Protein AF-A0A813J9I4-F1 (afdb_monomer_lite)

Radius of gyration: 30.46 Å; chains: 1; bounding box: 85×46×100 Å

Organism: Polarella glacialis (NCBI:txid89957)

Foldseek 3Di:
DDDDDDDDDPPPPVVPPVPPPPDDDPPPDPPDPDCVVVVVVLLVVLLVLLLVLLVLLQVVLVVLVVPDDPPPDPVVVVVSCVSSVVSNVLSVVSVVLSVVLVVPPPDPVVNLVSLLVLLVSLLVVLVVLLVPLDPPPDDDVVSVVSNVSSVSSNVSSVSSVVVSVVVVVVVVVVVVVVVVVVVVVPPPPPPDDDDDDDDDDDDDDDDDDDDDDDDPPPDDPPPDPDPPPDPDDDD

Sequence (235 aa):
MLVAEPVAPASLKQKKLVEETHGDNNNSKKSHGDTAPAQWCISLTSGLLGSLVSLCVAANSVRLILQLPDPMDFWEVCSWIGHASVGIPIGIAGCYLEMKAKALFVNARQIAVNRIGATIFYAWLGFYVLGCSSEEDQGYEWTVALRVTGFLAWAVSLGDLLISCSALRAAVRTSREKSQAAEHVTGNCGTGEGGTDIEQGSDSAEASTRSTASSATKSKKPEMDTPQGGWNTVA

Secondary structure (DSSP, 8-state):
---------TTSSSGGGSTT-----TT--SS-SSSHHHHHHHHHHHHHHHHHHHHHHHHHHHHHHHSPPPTT-HHHHHHHHHHHHHHHHHHHHHHHHHHHHHH-TT-HHHHHHHHHHHHHHHHHHHHHHHHT--TTTS-HHHHHHHHHHHHHHHHHHHHHHHHHHHHHHHHHHHHHHHHHHHHHHTT------------------------------------------------

Structure (mmCIF, N/CA/C/O backbone):
data_AF-A0A813J9I4-F1
#
_entry.id   AF-A0A813J9I4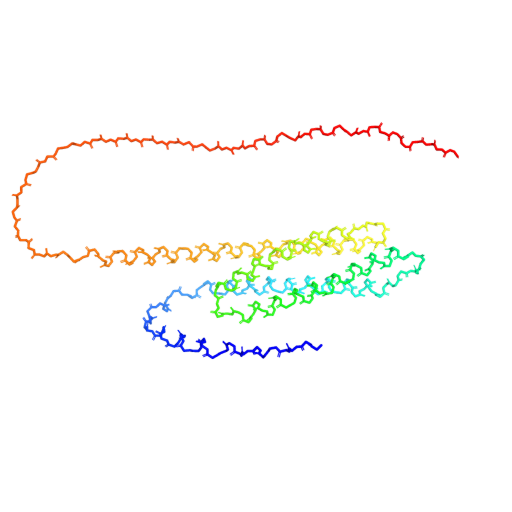-F1
#
loop_
_atom_site.group_PDB
_atom_site.id
_atom_site.type_symbol
_atom_site.label_atom_id
_atom_site.label_alt_id
_atom_site.label_comp_id
_atom_site.label_asym_id
_atom_site.label_entity_id
_atom_site.label_seq_id
_atom_site.pdbx_PDB_ins_code
_atom_site.Cartn_x
_atom_site.Cartn_y
_atom_site.Cartn_z
_atom_site.occupancy
_atom_site.B_iso_or_equiv
_atom_site.auth_seq_id
_atom_site.auth_comp_id
_atom_site.auth_asym_id
_atom_site.auth_atom_id
_atom_site.pdbx_PDB_model_num
ATOM 1 N N . MET A 1 1 ? 34.402 23.460 13.971 1.00 43.72 1 MET A N 1
ATOM 2 C CA . MET A 1 1 ? 34.342 22.554 15.138 1.00 43.72 1 MET A CA 1
ATOM 3 C C . MET A 1 1 ? 32.906 22.555 15.641 1.00 43.72 1 MET A C 1
ATOM 5 O O . MET A 1 1 ? 32.512 23.500 16.305 1.00 43.72 1 MET A O 1
ATOM 9 N N . LEU A 1 2 ? 32.100 21.580 15.216 1.00 46.31 2 LEU A N 1
ATOM 10 C CA . LEU A 1 2 ? 30.720 21.407 15.679 1.00 46.31 2 LEU A CA 1
ATOM 11 C C . LEU A 1 2 ? 30.753 20.461 16.881 1.00 46.31 2 LEU A C 1
ATOM 13 O O . LEU A 1 2 ? 31.177 19.314 16.756 1.00 46.31 2 LEU A O 1
ATOM 17 N N . VAL A 1 3 ? 30.388 20.989 18.046 1.00 57.03 3 VAL A N 1
ATOM 18 C CA . VAL A 1 3 ? 30.286 20.255 19.309 1.00 57.03 3 VAL A CA 1
ATOM 19 C C . VAL A 1 3 ? 28.998 19.436 19.260 1.00 57.03 3 VAL A C 1
ATOM 21 O O . VAL A 1 3 ? 27.912 19.998 19.162 1.00 57.03 3 VAL A O 1
ATOM 24 N N . ALA A 1 4 ? 29.126 18.111 19.268 1.00 53.31 4 ALA A N 1
ATOM 25 C CA . ALA A 1 4 ? 27.996 17.196 19.345 1.00 53.31 4 ALA A CA 1
ATOM 26 C C . ALA A 1 4 ? 27.481 17.137 20.793 1.00 53.31 4 ALA A C 1
ATOM 28 O O . ALA A 1 4 ? 28.212 16.722 21.693 1.00 53.31 4 ALA A O 1
ATOM 29 N N . GLU A 1 5 ? 26.232 17.549 21.017 1.00 55.88 5 GLU A N 1
ATOM 30 C CA . GLU A 1 5 ? 25.537 17.327 22.286 1.00 55.88 5 GLU A CA 1
ATOM 31 C C . GLU A 1 5 ? 25.154 15.842 22.443 1.00 55.88 5 GLU A C 1
ATOM 33 O O . GLU A 1 5 ? 24.630 15.230 21.504 1.00 55.88 5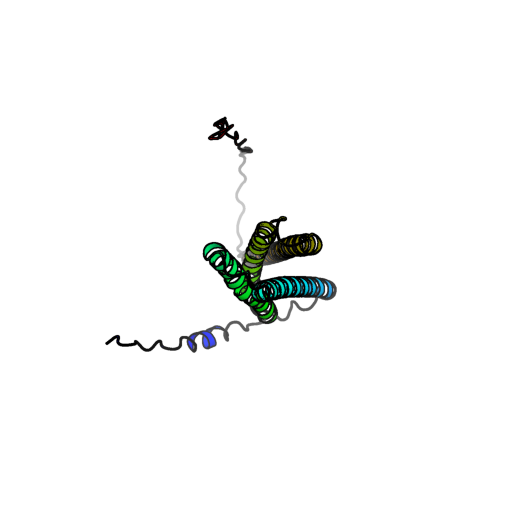 GLU A O 1
ATOM 38 N N . PRO A 1 6 ? 25.381 15.235 23.620 1.00 62.78 6 PRO A N 1
ATOM 39 C CA . PRO A 1 6 ? 24.976 13.864 23.890 1.00 62.78 6 PRO A CA 1
ATOM 40 C C . PRO A 1 6 ? 23.455 13.771 24.092 1.00 62.78 6 PRO A C 1
ATOM 42 O O . PRO A 1 6 ? 22.905 14.225 25.095 1.00 62.78 6 PRO A O 1
ATOM 45 N N . VAL A 1 7 ? 22.771 13.124 23.145 1.00 66.62 7 VAL A N 1
ATOM 46 C CA . VAL A 1 7 ? 21.353 12.751 23.251 1.00 66.62 7 VAL A CA 1
ATOM 47 C C . VAL A 1 7 ? 21.199 11.652 24.308 1.00 66.62 7 VAL A C 1
ATOM 49 O O . VAL A 1 7 ? 21.615 10.511 24.110 1.00 66.62 7 VAL A O 1
ATOM 52 N N . ALA A 1 8 ? 20.599 11.995 25.448 1.00 61.09 8 ALA A N 1
ATOM 53 C CA . ALA A 1 8 ? 20.306 11.052 26.523 1.00 61.09 8 ALA A CA 1
ATOM 54 C C . ALA A 1 8 ? 19.182 10.058 26.130 1.00 61.09 8 ALA A C 1
ATOM 56 O O . ALA A 1 8 ? 18.179 10.463 25.536 1.00 61.09 8 ALA A O 1
ATOM 57 N N . PRO A 1 9 ? 19.288 8.761 26.483 1.00 57.47 9 PRO A N 1
ATOM 58 C CA . PRO A 1 9 ? 18.296 7.753 26.117 1.00 57.47 9 PRO A CA 1
ATOM 59 C C . PRO A 1 9 ? 17.013 7.875 26.958 1.00 57.47 9 PRO A C 1
ATOM 61 O O . PRO A 1 9 ? 16.989 7.583 28.153 1.00 57.47 9 PRO A O 1
ATOM 64 N N . ALA A 1 10 ? 15.903 8.234 26.309 1.00 57.25 10 ALA A N 1
ATOM 65 C CA . ALA A 1 10 ? 14.561 8.372 26.893 1.00 57.25 10 ALA A CA 1
ATOM 66 C C . ALA A 1 10 ? 13.887 7.040 27.326 1.00 57.25 10 ALA A C 1
ATOM 68 O O . ALA A 1 10 ? 12.675 6.992 27.538 1.00 57.25 10 ALA A O 1
ATOM 69 N N . SER A 1 11 ? 14.633 5.939 27.460 1.00 55.50 11 SER A N 1
ATOM 70 C CA . SER A 1 11 ? 14.065 4.583 27.536 1.00 55.50 11 SER A CA 1
ATOM 71 C C . SER A 1 11 ? 13.583 4.138 28.925 1.00 55.50 11 SER A C 1
ATOM 73 O O . SER A 1 11 ? 12.853 3.153 29.021 1.00 55.50 11 SER A O 1
ATOM 75 N N . LEU A 1 12 ? 13.933 4.841 30.011 1.00 53.34 12 LEU A N 1
ATOM 76 C CA . LEU A 1 12 ? 13.670 4.349 31.375 1.00 53.34 12 LEU A CA 1
ATOM 77 C C . LEU A 1 12 ? 12.374 4.853 32.031 1.00 53.34 12 LEU A C 1
ATOM 79 O O . LEU A 1 12 ? 11.881 4.204 32.951 1.00 53.34 12 LEU A O 1
ATOM 83 N N . LYS A 1 13 ? 11.761 5.948 31.559 1.00 51.56 13 LYS A N 1
ATOM 84 C CA . LYS A 1 13 ? 10.525 6.471 32.184 1.00 51.56 13 LYS A CA 1
ATOM 85 C C . LYS A 1 13 ? 9.242 5.742 31.772 1.00 51.56 13 LYS A C 1
ATOM 87 O O . LYS A 1 13 ? 8.264 5.819 32.505 1.00 51.56 13 LYS A O 1
ATOM 92 N N . GLN A 1 14 ? 9.229 4.999 30.662 1.00 51.72 14 GLN A N 1
ATOM 93 C CA . GLN A 1 14 ? 8.012 4.293 30.233 1.00 51.72 14 GLN A CA 1
ATOM 94 C C . GLN A 1 14 ? 7.732 2.991 30.992 1.00 51.72 14 GLN A C 1
ATOM 96 O O . GLN A 1 14 ? 6.580 2.575 31.047 1.00 51.72 14 GLN A O 1
ATOM 101 N N . LYS A 1 15 ? 8.732 2.360 31.623 1.00 52.31 15 LYS A N 1
ATOM 102 C CA . LYS A 1 15 ? 8.500 1.083 32.319 1.00 52.31 15 LYS A CA 1
ATOM 103 C C . LYS A 1 15 ? 7.679 1.228 33.601 1.00 52.31 15 LYS A C 1
ATOM 105 O O . LYS A 1 15 ? 6.938 0.318 33.934 1.00 52.31 15 LYS A O 1
ATOM 110 N N . LYS A 1 16 ? 7.754 2.371 34.289 1.00 51.31 16 LYS A N 1
ATOM 111 C CA . LYS A 1 16 ? 7.139 2.522 35.617 1.00 51.31 16 LYS A CA 1
ATOM 112 C C . LYS A 1 16 ? 5.655 2.914 35.597 1.00 51.31 16 LYS A C 1
ATOM 114 O O . LYS A 1 16 ? 5.011 2.818 36.628 1.00 51.31 16 LYS A O 1
ATOM 119 N N . LEU A 1 17 ? 5.107 3.330 34.450 1.00 50.34 17 LEU A N 1
ATOM 120 C CA . LEU A 1 17 ? 3.691 3.721 34.342 1.00 50.34 17 LEU A CA 1
ATOM 121 C C . LEU A 1 17 ? 2.781 2.621 33.770 1.00 50.34 17 LEU A C 1
ATOM 123 O O . LEU A 1 17 ? 1.567 2.778 33.767 1.00 50.34 17 LEU A O 1
ATOM 127 N N . VAL A 1 18 ? 3.352 1.523 33.264 1.00 51.81 18 VAL A N 1
ATOM 128 C CA . VAL A 1 18 ? 2.589 0.408 32.671 1.00 51.81 18 VAL A CA 1
ATOM 129 C C . VAL A 1 18 ? 2.202 -0.643 33.722 1.00 51.81 18 VAL A C 1
ATOM 131 O O . VAL A 1 18 ? 1.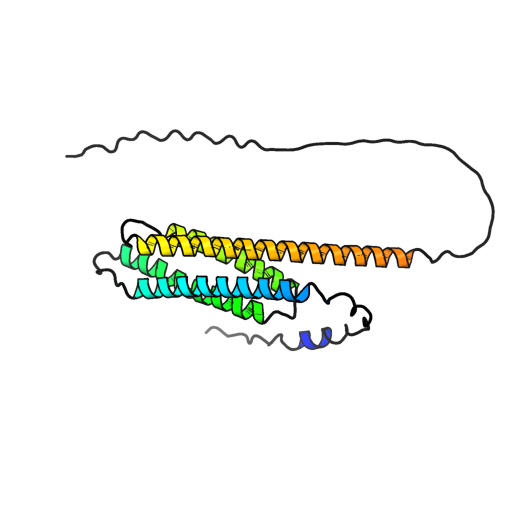290 -1.431 33.498 1.00 51.81 18 VAL A O 1
ATOM 134 N N . GLU A 1 19 ? 2.846 -0.637 34.890 1.00 52.69 19 GLU A N 1
ATOM 135 C CA . GLU A 1 19 ? 2.669 -1.677 35.914 1.00 52.69 19 GLU A CA 1
ATOM 136 C C . GLU A 1 19 ? 1.481 -1.423 36.867 1.00 52.69 19 GLU A C 1
ATOM 138 O O . GLU A 1 19 ? 1.034 -2.341 37.543 1.00 52.69 19 GLU A O 1
ATOM 143 N N . GLU A 1 20 ? 0.896 -0.218 36.877 1.00 52.59 20 GLU A N 1
ATOM 144 C CA . GLU A 1 20 ? -0.183 0.155 37.815 1.00 52.59 20 GLU A CA 1
ATOM 145 C C . GLU A 1 20 ? -1.612 0.023 37.249 1.00 52.59 20 GLU A C 1
ATOM 147 O O . GLU A 1 20 ? -2.580 0.410 37.896 1.00 52.59 20 GLU A O 1
ATOM 152 N N . THR A 1 21 ? -1.790 -0.539 36.047 1.00 51.81 21 THR A N 1
ATOM 153 C CA . THR A 1 21 ? -3.124 -0.749 35.433 1.00 51.81 21 THR A CA 1
ATOM 154 C C . THR A 1 21 ? -3.505 -2.231 35.330 1.00 51.81 21 THR A C 1
ATOM 156 O O . THR A 1 21 ? -4.162 -2.655 34.380 1.00 51.81 21 THR A O 1
ATOM 159 N N . HIS A 1 22 ? -3.078 -3.041 36.301 1.00 47.81 22 HIS A N 1
ATOM 160 C CA . HIS A 1 22 ? -3.402 -4.470 36.404 1.00 47.81 22 HIS A CA 1
ATOM 161 C C . HIS A 1 22 ? -4.361 -4.751 37.576 1.00 47.81 22 HIS A C 1
ATOM 163 O O . HIS A 1 22 ? -4.120 -5.613 38.411 1.00 47.81 22 HIS A O 1
ATOM 169 N N . GLY A 1 23 ? -5.454 -3.984 37.646 1.00 48.56 23 GLY A N 1
ATOM 170 C CA . GLY A 1 23 ? -6.572 -4.214 38.562 1.00 48.56 23 GLY A CA 1
ATOM 171 C C . GLY A 1 23 ? -7.760 -4.842 37.831 1.00 48.56 23 GLY A C 1
ATOM 172 O O . GLY A 1 23 ? -8.444 -4.163 37.071 1.00 48.56 23 GLY A O 1
ATOM 173 N N . ASP A 1 24 ? -7.937 -6.144 38.047 1.00 49.06 24 ASP A N 1
ATOM 174 C CA . ASP A 1 24 ? -9.164 -6.947 37.959 1.00 49.06 24 ASP A CA 1
ATOM 175 C C . ASP A 1 24 ? -10.200 -6.635 36.868 1.00 49.06 24 ASP A C 1
ATOM 177 O O . ASP A 1 24 ? -11.092 -5.801 37.013 1.00 49.06 24 ASP A O 1
ATOM 181 N N . ASN A 1 25 ? -10.198 -7.454 35.810 1.00 49.91 25 ASN A N 1
ATOM 182 C CA . ASN A 1 25 ? -11.394 -7.655 34.990 1.00 49.91 25 ASN A CA 1
ATOM 183 C C . ASN A 1 25 ? -11.456 -9.087 34.424 1.00 49.91 25 ASN A C 1
ATOM 185 O O . ASN A 1 25 ? -11.303 -9.338 33.229 1.00 49.91 25 ASN A O 1
ATOM 189 N N . ASN A 1 26 ? -11.667 -10.059 35.317 1.00 53.81 26 ASN A N 1
ATOM 190 C CA . ASN A 1 26 ? -11.689 -11.494 35.004 1.00 53.81 26 ASN A CA 1
ATOM 191 C C . ASN A 1 26 ? -13.013 -12.014 34.398 1.00 53.81 26 ASN A C 1
ATOM 193 O O . ASN A 1 26 ? -13.119 -13.208 34.126 1.00 53.81 26 ASN A O 1
ATOM 197 N N . ASN A 1 27 ? -14.009 -11.158 34.130 1.00 50.41 27 ASN A N 1
ATOM 198 C CA . ASN A 1 27 ? -15.365 -11.606 33.766 1.00 50.41 27 ASN A CA 1
ATOM 199 C C . ASN A 1 27 ? -15.753 -11.528 32.274 1.00 50.41 27 ASN A C 1
ATOM 201 O O . ASN A 1 27 ? -16.873 -11.892 31.929 1.00 50.41 27 ASN A O 1
ATOM 205 N N . SER A 1 28 ? -14.851 -11.153 31.357 1.00 50.69 28 SER A N 1
ATOM 206 C CA . SER A 1 28 ? -15.170 -11.045 29.914 1.00 50.69 28 SER A CA 1
ATOM 207 C C . SER A 1 28 ? -14.569 -12.172 29.053 1.00 50.69 28 SER A C 1
ATOM 209 O O . SER A 1 28 ? -14.011 -11.939 27.984 1.00 50.69 28 SER A O 1
ATOM 211 N N . LYS A 1 29 ? -14.621 -13.426 29.526 1.00 51.19 29 LYS A N 1
ATOM 212 C CA . LYS A 1 29 ? -14.030 -14.582 28.813 1.00 51.19 29 LYS A CA 1
ATOM 213 C C . LYS A 1 29 ? -15.009 -15.439 28.000 1.00 51.19 29 LYS A C 1
ATOM 215 O O . LYS A 1 29 ? -14.570 -16.421 27.412 1.00 51.19 29 LYS A O 1
ATOM 220 N N . LYS A 1 30 ? -16.311 -15.124 27.936 1.00 47.56 30 LYS A N 1
ATOM 221 C CA . LYS A 1 30 ? -17.314 -16.131 27.520 1.00 47.56 30 LYS A CA 1
ATOM 222 C C . LYS A 1 30 ? -18.052 -15.948 26.187 1.00 47.56 30 LYS A C 1
ATOM 224 O O . LYS A 1 30 ? -18.912 -16.768 25.903 1.00 47.56 30 LYS A O 1
ATOM 229 N N . SER A 1 31 ? -17.710 -14.982 25.330 1.00 50.47 31 SER A N 1
ATOM 230 C CA . SER A 1 31 ? -18.427 -14.806 24.046 1.00 50.47 31 SER A CA 1
ATOM 231 C C . SER A 1 31 ? -17.516 -14.494 22.849 1.00 50.47 31 SER A C 1
ATOM 233 O O . SER A 1 31 ? -17.750 -13.534 22.120 1.00 50.47 31 SER A O 1
ATOM 235 N N . HIS A 1 32 ? -16.459 -15.287 22.641 1.00 51.09 32 HIS A N 1
ATOM 236 C CA . HIS A 1 32 ? -15.499 -15.083 21.538 1.00 51.09 32 HIS A CA 1
ATOM 237 C C . HIS A 1 32 ? -15.244 -16.325 20.657 1.00 51.09 32 HIS A C 1
ATOM 239 O O . HIS A 1 32 ? -14.259 -16.354 19.924 1.00 51.09 32 HIS A O 1
ATOM 245 N N . GLY A 1 33 ? -16.109 -17.346 20.713 1.00 56.44 33 GLY A N 1
ATOM 246 C CA . GLY A 1 33 ? -15.865 -18.646 20.068 1.00 56.44 33 GLY A CA 1
ATOM 247 C C . GLY A 1 33 ? -15.893 -18.642 18.536 1.00 56.44 33 GLY A C 1
ATOM 248 O O . GLY A 1 33 ? -15.010 -19.229 17.918 1.00 56.44 33 GLY A O 1
ATOM 249 N N . ASP A 1 34 ? -16.842 -17.937 17.911 1.00 63.81 34 ASP A N 1
ATOM 250 C CA . ASP A 1 34 ? -17.212 -18.299 16.530 1.00 63.81 34 ASP A CA 1
ATOM 251 C C . ASP A 1 34 ? -16.752 -17.311 15.443 1.00 63.81 34 ASP A C 1
ATOM 253 O O . ASP A 1 34 ? -16.698 -17.663 14.267 1.00 63.81 34 ASP A O 1
ATOM 257 N N . THR A 1 35 ? -16.356 -16.082 15.793 1.00 65.25 35 THR A N 1
ATOM 258 C CA . THR A 1 35 ? -15.925 -15.063 14.805 1.00 65.25 35 THR A CA 1
ATOM 259 C C . THR A 1 35 ? -14.411 -14.915 14.672 1.00 65.25 35 THR A C 1
ATOM 261 O O . THR A 1 35 ? -13.935 -14.275 13.732 1.00 65.25 35 THR A O 1
ATOM 264 N N . ALA A 1 36 ? -13.639 -15.539 15.565 1.00 67.81 36 ALA A N 1
ATOM 265 C CA . ALA A 1 36 ? -12.183 -15.493 15.532 1.00 67.81 36 ALA A CA 1
ATOM 266 C C . ALA A 1 36 ? -11.579 -15.984 14.196 1.00 67.81 36 ALA A C 1
ATOM 268 O O . ALA A 1 36 ? -10.781 -15.241 13.625 1.00 67.81 36 ALA A O 1
ATOM 269 N N . PRO A 1 37 ? -11.944 -17.151 13.622 1.00 77.50 37 PRO A N 1
ATOM 270 C CA . PRO A 1 37 ? -11.215 -17.681 12.464 1.00 77.50 37 PRO A CA 1
ATOM 271 C C . PRO A 1 37 ? -11.353 -16.804 11.209 1.00 77.50 37 PRO A C 1
ATOM 273 O O . PRO A 1 37 ? -10.384 -16.626 10.472 1.00 77.50 37 PRO A O 1
ATOM 276 N N . ALA A 1 38 ? -12.517 -16.179 10.999 1.00 76.75 38 ALA A N 1
ATOM 277 C CA . ALA A 1 38 ? -12.761 -15.335 9.829 1.00 76.75 38 ALA A CA 1
ATOM 278 C C . ALA A 1 38 ? -11.869 -14.081 9.812 1.00 76.75 38 ALA A C 1
ATOM 280 O O . ALA A 1 38 ? -11.334 -13.706 8.767 1.00 76.75 38 ALA A O 1
ATOM 281 N N . GLN A 1 39 ? -11.657 -13.451 10.972 1.00 74.12 39 GLN A N 1
ATOM 282 C CA . GLN A 1 39 ? -10.845 -12.237 11.066 1.00 74.12 39 GLN A CA 1
ATOM 283 C C . GLN A 1 39 ? -9.355 -12.516 10.803 1.00 74.12 39 GLN A C 1
ATOM 285 O O . GLN A 1 39 ? -8.674 -11.700 10.175 1.00 74.12 39 GLN A O 1
ATOM 290 N N . TRP A 1 40 ? -8.861 -13.685 11.223 1.00 79.50 40 TRP A N 1
ATOM 291 C CA . TRP A 1 40 ? -7.490 -14.116 10.942 1.00 79.50 40 TRP A CA 1
ATOM 292 C C . TRP A 1 40 ? -7.267 -14.370 9.449 1.00 79.50 40 TRP A C 1
ATOM 294 O O . TRP A 1 40 ? -6.273 -13.891 8.905 1.00 79.50 40 TRP A O 1
ATOM 304 N N . CYS A 1 41 ? -8.204 -15.028 8.759 1.00 83.31 41 CYS A N 1
ATOM 305 C CA . CYS A 1 41 ? -8.102 -15.269 7.315 1.00 83.31 41 CYS A CA 1
ATOM 306 C C . CYS A 1 41 ? -8.042 -13.969 6.499 1.00 83.31 41 CYS A C 1
ATOM 308 O O . CYS A 1 41 ? -7.226 -13.845 5.583 1.00 83.31 41 CYS A O 1
ATOM 310 N N . ILE A 1 42 ? -8.862 -12.975 6.851 1.00 78.31 42 ILE A N 1
ATOM 311 C CA . ILE A 1 42 ? -8.882 -11.681 6.152 1.00 78.31 42 ILE A CA 1
ATOM 312 C C . ILE A 1 42 ? -7.548 -10.947 6.337 1.00 78.31 42 ILE A C 1
ATOM 314 O O . ILE A 1 42 ? -6.987 -10.431 5.376 1.00 78.31 42 ILE A O 1
ATOM 318 N N . SER A 1 43 ? -6.998 -10.942 7.555 1.00 78.31 43 SER A N 1
ATOM 319 C CA . SER A 1 43 ? -5.724 -10.258 7.799 1.00 78.31 43 SER A CA 1
ATOM 320 C C . SER A 1 43 ? -4.524 -10.984 7.183 1.00 78.31 43 SER A C 1
ATOM 322 O O . SER A 1 43 ? -3.519 -10.341 6.886 1.00 78.31 43 SER A O 1
ATOM 324 N N . LEU A 1 44 ? -4.604 -12.307 7.004 1.00 81.88 44 LEU A N 1
ATOM 325 C CA . LEU A 1 44 ? -3.546 -13.084 6.357 1.00 81.88 44 LEU A CA 1
ATOM 326 C C . LEU A 1 44 ? -3.538 -12.863 4.842 1.00 81.88 44 LEU A C 1
ATOM 328 O O . LEU A 1 44 ? -2.479 -12.677 4.246 1.00 81.88 44 LEU A O 1
ATOM 332 N N . THR A 1 45 ? -4.724 -12.871 4.229 1.00 85.56 45 THR A N 1
ATOM 333 C CA . THR A 1 45 ? -4.878 -12.674 2.783 1.00 85.56 45 THR A CA 1
ATOM 334 C C . THR A 1 45 ? -4.450 -11.273 2.368 1.00 85.56 45 THR A C 1
ATOM 336 O O . THR A 1 45 ? -3.667 -11.154 1.430 1.00 85.56 45 THR A O 1
ATOM 339 N N . SER A 1 46 ? -4.854 -10.227 3.099 1.00 79.75 46 SER A N 1
ATOM 340 C CA . SER A 1 46 ? -4.448 -8.852 2.774 1.00 79.75 46 SER A CA 1
ATOM 341 C C . SER A 1 46 ? -2.927 -8.676 2.807 1.00 79.75 46 SER A C 1
ATOM 343 O O . SER A 1 46 ? -2.365 -8.108 1.875 1.00 79.75 46 SER A O 1
ATOM 345 N N . GLY A 1 47 ? -2.251 -9.236 3.816 1.00 84.06 47 GLY A N 1
ATOM 346 C CA . GLY A 1 47 ? -0.795 -9.124 3.926 1.00 84.06 47 GLY A CA 1
ATOM 347 C C . GLY A 1 47 ? -0.026 -9.953 2.893 1.00 84.06 47 GLY A C 1
ATOM 348 O O . GLY A 1 47 ? 1.032 -9.538 2.420 1.00 84.06 47 GLY A O 1
ATOM 349 N N . LEU A 1 48 ? -0.561 -11.112 2.488 1.00 87.12 48 LEU A N 1
ATOM 350 C CA . LEU A 1 48 ? 0.005 -11.891 1.380 1.00 87.12 48 LEU A CA 1
ATOM 351 C C . LEU A 1 48 ? -0.126 -11.145 0.049 1.00 87.12 48 LEU A C 1
ATOM 353 O O . LEU A 1 48 ? 0.846 -11.087 -0.703 1.00 87.12 48 LEU A O 1
ATOM 357 N N . LEU A 1 49 ? -1.290 -10.545 -0.225 1.00 87.06 49 LEU A N 1
ATOM 358 C CA . LEU A 1 49 ? -1.496 -9.739 -1.430 1.00 87.06 49 LEU A CA 1
ATOM 359 C C . LEU A 1 49 ? -0.588 -8.502 -1.437 1.00 87.06 49 LEU A C 1
ATOM 361 O O . LEU A 1 49 ? 0.061 -8.242 -2.447 1.00 87.06 49 LEU A O 1
ATOM 365 N N . GLY A 1 50 ? -0.491 -7.779 -0.318 1.00 85.06 50 GLY A N 1
ATOM 366 C CA . GLY A 1 50 ? 0.392 -6.617 -0.183 1.00 85.06 50 GLY A CA 1
ATOM 367 C C . GLY A 1 50 ? 1.864 -6.969 -0.418 1.00 85.06 50 GLY A C 1
ATOM 368 O O . GLY A 1 50 ? 2.540 -6.336 -1.233 1.00 85.06 50 GLY A O 1
ATOM 369 N N . SER A 1 51 ? 2.341 -8.054 0.204 1.00 87.25 51 SER A N 1
ATOM 370 C CA . SER A 1 51 ? 3.699 -8.567 -0.015 1.00 87.25 51 SER A CA 1
ATOM 371 C C . SER A 1 51 ? 3.942 -8.989 -1.464 1.00 87.25 51 SER A C 1
ATOM 373 O O . SER A 1 51 ? 5.035 -8.755 -1.978 1.00 87.25 51 SER A O 1
ATOM 375 N N . LEU A 1 52 ? 2.959 -9.611 -2.121 1.00 88.56 52 LEU A N 1
ATOM 376 C CA . LEU A 1 52 ? 3.075 -10.025 -3.518 1.00 88.56 52 LEU A CA 1
ATOM 377 C C . LEU A 1 52 ? 3.191 -8.806 -4.440 1.00 88.56 52 LEU A C 1
ATOM 379 O O . LEU A 1 52 ? 4.100 -8.754 -5.263 1.00 88.56 52 LEU A O 1
ATOM 383 N N . VAL A 1 53 ? 2.332 -7.798 -4.257 1.00 88.56 53 VAL A N 1
ATOM 384 C CA . VAL A 1 53 ? 2.372 -6.541 -5.025 1.00 88.56 53 VAL A CA 1
ATOM 385 C C . VAL A 1 53 ? 3.708 -5.825 -4.826 1.00 88.56 53 VAL A C 1
ATOM 387 O O . VAL A 1 53 ? 4.329 -5.392 -5.794 1.00 88.56 53 VAL A O 1
ATOM 390 N N . SER A 1 54 ? 4.183 -5.744 -3.583 1.00 88.06 54 SER A N 1
ATOM 391 C CA . SER A 1 54 ? 5.474 -5.141 -3.247 1.00 88.06 54 SER A CA 1
ATOM 392 C C . SER A 1 54 ? 6.649 -5.865 -3.921 1.00 88.06 54 SER A C 1
ATOM 394 O O . SER A 1 54 ? 7.523 -5.215 -4.502 1.00 88.06 54 SER A O 1
ATOM 396 N N . LEU A 1 55 ? 6.635 -7.203 -3.924 1.00 87.56 55 LEU A N 1
ATOM 397 C CA . LEU A 1 55 ? 7.648 -8.013 -4.598 1.00 87.56 55 LEU A CA 1
ATOM 398 C C . LEU A 1 55 ? 7.601 -7.830 -6.120 1.00 87.56 55 LEU A C 1
ATOM 400 O O . LEU A 1 55 ? 8.654 -7.698 -6.741 1.00 87.56 55 LEU A O 1
ATOM 404 N N . CYS A 1 56 ? 6.406 -7.772 -6.716 1.00 88.56 56 CYS A N 1
ATOM 405 C CA . CYS A 1 56 ? 6.234 -7.490 -8.142 1.00 88.56 56 CYS A CA 1
ATOM 406 C C . CYS A 1 56 ? 6.808 -6.118 -8.513 1.00 88.56 56 CYS A C 1
ATOM 408 O O . CYS A 1 56 ? 7.562 -6.021 -9.475 1.00 88.56 56 CYS A O 1
ATOM 410 N N . VAL A 1 57 ? 6.524 -5.071 -7.731 1.00 86.12 57 VAL A N 1
ATOM 411 C CA . VAL A 1 57 ? 7.087 -3.731 -7.967 1.00 86.12 57 VAL A CA 1
ATOM 412 C C . VAL A 1 57 ? 8.611 -3.750 -7.866 1.00 86.12 57 VAL A C 1
ATOM 414 O O . VAL A 1 57 ? 9.277 -3.253 -8.770 1.00 86.12 57 VAL A O 1
ATOM 417 N N . ALA A 1 58 ? 9.171 -4.378 -6.829 1.00 87.31 58 ALA A N 1
ATOM 418 C CA . ALA A 1 58 ? 10.619 -4.490 -6.674 1.00 87.31 58 ALA A CA 1
ATOM 419 C C . ALA A 1 58 ? 11.268 -5.261 -7.838 1.00 87.31 58 ALA A C 1
ATOM 421 O O . ALA A 1 58 ? 12.279 -4.817 -8.383 1.00 87.31 58 ALA A O 1
ATOM 422 N N . ALA A 1 59 ? 10.672 -6.381 -8.257 1.00 87.75 59 ALA A N 1
ATOM 423 C CA . ALA A 1 59 ? 11.140 -7.161 -9.399 1.00 87.75 59 ALA A CA 1
ATOM 424 C C . ALA A 1 59 ? 11.085 -6.349 -10.702 1.00 87.75 59 ALA A C 1
ATOM 426 O O . ALA A 1 59 ? 12.040 -6.377 -11.480 1.00 87.75 59 ALA A O 1
ATOM 427 N N . ASN A 1 60 ? 10.019 -5.571 -10.906 1.00 86.56 60 ASN A N 1
ATOM 428 C CA . ASN A 1 60 ? 9.881 -4.684 -12.058 1.00 86.56 60 ASN A CA 1
ATOM 429 C C . ASN A 1 60 ? 10.954 -3.587 -12.049 1.00 86.56 60 ASN A C 1
ATOM 431 O O . ASN A 1 60 ? 11.554 -3.328 -13.088 1.00 86.56 60 ASN A O 1
ATOM 435 N N . SER A 1 61 ? 11.264 -3.000 -10.887 1.00 86.62 61 SER A N 1
ATOM 436 C CA . SER A 1 61 ? 12.345 -2.013 -10.750 1.00 86.62 61 SER A CA 1
ATOM 437 C C . SER A 1 61 ? 13.724 -2.609 -11.031 1.00 86.62 61 SER A C 1
ATOM 439 O O . SER A 1 61 ? 14.512 -1.999 -11.748 1.00 86.62 61 SER A O 1
ATOM 441 N N . VAL A 1 62 ? 14.019 -3.808 -10.517 1.00 88.81 62 VAL A N 1
ATOM 442 C CA . VAL A 1 62 ? 15.292 -4.500 -10.793 1.00 88.81 62 VAL A CA 1
ATOM 443 C C . VAL A 1 62 ? 15.408 -4.840 -12.273 1.00 88.81 62 VAL A C 1
ATOM 445 O O . VAL A 1 62 ? 16.464 -4.640 -12.865 1.00 88.81 62 VAL A O 1
ATOM 448 N N . ARG A 1 63 ? 14.325 -5.311 -12.896 1.00 87.44 63 ARG A N 1
ATOM 449 C CA . ARG A 1 63 ? 14.311 -5.579 -14.334 1.00 87.44 63 ARG A CA 1
ATOM 450 C C . ARG A 1 63 ? 14.571 -4.307 -15.139 1.00 87.44 63 ARG A C 1
ATOM 452 O O . ARG A 1 63 ? 15.374 -4.363 -16.064 1.00 87.44 63 ARG A O 1
ATOM 459 N N . LEU A 1 64 ? 13.941 -3.191 -14.764 1.00 85.44 64 LEU A N 1
ATOM 460 C CA . LEU A 1 64 ? 14.203 -1.888 -15.376 1.00 85.44 64 LEU A CA 1
ATOM 461 C C . LEU A 1 64 ? 15.695 -1.555 -15.297 1.00 85.44 64 LEU A C 1
ATOM 463 O O . LEU A 1 64 ? 16.264 -1.189 -16.312 1.00 85.44 64 LEU A O 1
ATOM 467 N N . ILE A 1 65 ? 16.335 -1.795 -14.144 1.00 87.06 65 ILE A N 1
ATOM 468 C CA . ILE A 1 65 ? 17.781 -1.595 -13.949 1.00 87.06 65 ILE A CA 1
ATOM 469 C C . ILE A 1 65 ? 18.635 -2.487 -14.866 1.00 87.06 65 ILE A C 1
ATOM 471 O O . ILE A 1 65 ? 19.683 -2.059 -15.344 1.00 87.06 65 ILE A O 1
ATOM 475 N N . LEU A 1 66 ? 18.206 -3.728 -15.106 1.00 89.00 66 LEU A N 1
ATOM 476 C CA . LEU A 1 66 ? 18.928 -4.681 -15.956 1.00 89.00 66 LEU A CA 1
ATOM 477 C C . LEU A 1 66 ? 18.776 -4.386 -17.454 1.00 89.00 66 LEU A C 1
ATOM 479 O O . LEU A 1 66 ? 19.656 -4.745 -18.235 1.00 89.00 66 LEU A O 1
ATOM 483 N N . GLN A 1 67 ? 17.680 -3.744 -17.859 1.00 85.44 67 GLN A N 1
ATOM 484 C CA . GLN A 1 67 ? 17.500 -3.222 -19.211 1.00 85.44 67 GLN A CA 1
ATOM 485 C C . GLN A 1 67 ? 18.180 -1.855 -19.295 1.00 85.44 67 GLN A C 1
ATOM 487 O O . GLN A 1 67 ? 17.531 -0.818 -19.180 1.00 85.44 67 GLN A O 1
ATOM 492 N N . LEU A 1 68 ? 19.508 -1.866 -19.438 1.00 79.25 68 LEU A N 1
ATOM 493 C CA . LEU A 1 68 ? 20.269 -0.644 -19.672 1.00 79.25 68 LEU A CA 1
ATOM 494 C C . LEU A 1 68 ? 19.771 0.001 -20.978 1.00 79.25 68 LEU A C 1
ATOM 496 O O . LEU A 1 68 ? 19.866 -0.656 -22.019 1.00 79.25 68 LEU A O 1
ATOM 500 N N . PRO A 1 69 ? 19.245 1.239 -20.950 1.00 76.94 69 PRO A N 1
ATOM 501 C CA . PRO A 1 69 ? 18.981 1.964 -22.182 1.00 76.94 69 PRO A CA 1
ATOM 502 C C . PRO A 1 69 ? 20.311 2.220 -22.895 1.00 76.94 69 PRO A C 1
ATOM 504 O O . PRO A 1 69 ? 21.332 2.475 -22.243 1.00 76.94 69 PRO A O 1
ATOM 507 N N . ASP A 1 70 ? 20.306 2.153 -24.227 1.00 81.44 70 ASP A N 1
ATOM 508 C CA . ASP A 1 70 ? 21.462 2.600 -24.998 1.00 81.44 70 ASP A CA 1
ATOM 509 C C . ASP A 1 70 ? 21.712 4.083 -24.658 1.00 81.44 70 ASP A C 1
ATOM 511 O O . ASP A 1 70 ? 20.782 4.889 -24.714 1.00 81.44 70 ASP A O 1
ATOM 515 N N . PRO A 1 71 ? 22.934 4.469 -24.244 1.00 68.50 71 PRO A N 1
ATOM 516 C CA . PRO A 1 71 ? 23.194 5.705 -23.497 1.00 68.50 71 PRO A CA 1
ATOM 517 C C . PRO A 1 71 ? 23.180 6.990 -24.348 1.00 68.50 71 PRO A C 1
ATOM 519 O O . PRO A 1 71 ? 23.962 7.906 -24.097 1.00 68.50 71 PRO A O 1
ATOM 522 N N . MET A 1 72 ? 22.329 7.080 -25.367 1.00 74.50 72 MET A N 1
ATOM 523 C CA . MET A 1 72 ? 22.353 8.197 -26.313 1.00 74.50 72 MET A CA 1
ATOM 524 C C . MET A 1 72 ? 21.746 9.480 -25.723 1.00 74.50 72 MET A C 1
ATOM 526 O O . MET A 1 72 ? 22.256 10.558 -26.020 1.00 74.50 72 MET A O 1
ATOM 530 N N . ASP A 1 73 ? 20.770 9.377 -24.806 1.00 87.69 73 ASP A N 1
ATOM 531 C CA . ASP A 1 73 ? 20.095 10.537 -24.212 1.00 87.69 73 ASP A CA 1
ATOM 532 C C . ASP A 1 73 ? 20.186 10.581 -22.677 1.00 87.69 73 ASP A C 1
ATOM 534 O O . ASP A 1 73 ? 19.575 9.802 -21.943 1.00 87.69 73 ASP A O 1
ATOM 538 N N . PHE A 1 74 ? 20.912 11.579 -22.158 1.00 87.12 74 PHE A N 1
ATOM 539 C CA . PHE A 1 74 ? 21.035 11.839 -20.715 1.00 87.12 74 PHE A CA 1
ATOM 540 C C . PHE A 1 74 ? 19.673 12.001 -20.020 1.00 87.12 74 PHE A C 1
ATOM 542 O O . PHE A 1 74 ? 19.502 11.591 -18.870 1.00 87.12 74 PHE A O 1
ATOM 549 N N . TRP A 1 75 ? 18.702 12.606 -20.711 1.00 88.06 75 TRP A N 1
ATOM 550 C CA . TRP A 1 75 ? 17.377 12.871 -20.152 1.00 88.06 75 TRP A CA 1
ATOM 551 C C . TRP A 1 75 ? 16.597 11.583 -19.885 1.00 88.06 75 TRP A C 1
ATOM 553 O O . TRP A 1 75 ? 15.929 11.456 -18.856 1.00 88.06 75 TRP A O 1
ATOM 563 N N . GLU A 1 76 ? 16.744 10.607 -20.774 1.00 84.12 76 GLU A N 1
ATOM 564 C CA . GLU A 1 76 ? 16.118 9.298 -20.654 1.00 84.12 76 GLU A CA 1
ATOM 565 C C . GLU A 1 76 ? 16.756 8.484 -19.529 1.00 84.12 76 GLU A C 1
ATOM 567 O O . GLU A 1 76 ? 16.046 7.948 -18.678 1.00 84.12 76 GLU A O 1
ATOM 572 N N . VAL A 1 77 ? 18.089 8.516 -19.417 1.00 83.81 77 VAL A N 1
ATOM 573 C CA . VAL A 1 77 ? 18.809 7.916 -18.282 1.00 83.81 77 VAL A CA 1
ATOM 574 C C . VAL A 1 77 ? 18.371 8.545 -16.955 1.00 83.81 77 VAL A C 1
ATOM 576 O O . VAL A 1 77 ? 18.135 7.831 -15.982 1.00 83.81 77 VAL A O 1
ATOM 579 N N . CYS A 1 78 ? 18.221 9.870 -16.895 1.00 89.19 78 CYS A N 1
ATOM 580 C CA . CYS A 1 78 ? 17.760 10.564 -15.691 1.00 89.19 78 CYS A CA 1
ATOM 581 C C . CYS A 1 78 ? 16.329 10.150 -15.305 1.00 89.19 78 CYS A C 1
ATOM 583 O O . CYS A 1 78 ? 16.070 9.832 -14.141 1.00 89.19 78 CYS A O 1
ATOM 585 N N . SER A 1 79 ? 15.413 10.092 -16.278 1.00 85.38 79 SER A N 1
ATOM 586 C CA . SER A 1 79 ? 14.039 9.616 -16.065 1.00 85.38 79 SER A CA 1
ATOM 587 C C . SER A 1 79 ? 14.010 8.159 -15.588 1.00 85.38 79 SER A C 1
ATOM 589 O O . SER A 1 79 ? 13.338 7.826 -14.609 1.00 85.38 79 SER A O 1
ATOM 591 N N . TRP A 1 80 ? 14.812 7.301 -16.216 1.00 85.69 80 TRP A N 1
ATOM 592 C CA . TRP A 1 80 ? 14.954 5.890 -15.872 1.00 85.69 80 TRP A CA 1
ATOM 593 C C . TRP A 1 80 ? 15.504 5.688 -14.454 1.00 85.69 80 TRP A C 1
ATOM 595 O O . TRP A 1 80 ? 14.918 4.937 -13.668 1.00 85.69 80 TRP A O 1
ATOM 605 N N . ILE A 1 81 ? 16.558 6.424 -14.073 1.00 86.50 81 ILE A N 1
ATOM 606 C CA . ILE A 1 81 ? 17.081 6.437 -12.696 1.00 86.50 81 ILE A CA 1
ATOM 607 C C . ILE A 1 81 ? 15.998 6.936 -11.737 1.00 86.50 81 ILE A C 1
ATOM 609 O O . ILE A 1 81 ? 15.850 6.388 -10.644 1.00 86.50 81 ILE A O 1
ATOM 613 N N . GLY A 1 82 ? 15.211 7.938 -12.131 1.00 86.06 82 GLY A N 1
ATOM 614 C CA . GLY A 1 82 ? 14.074 8.427 -11.355 1.00 86.06 82 GLY A CA 1
ATOM 615 C C . GLY A 1 82 ? 13.073 7.313 -11.045 1.00 86.06 82 GLY A C 1
ATOM 616 O O . GLY A 1 82 ? 12.740 7.088 -9.882 1.00 86.06 82 GLY A O 1
ATOM 617 N N . HIS A 1 83 ? 12.660 6.543 -12.051 1.00 83.88 83 HIS A N 1
ATOM 618 C CA . HIS A 1 83 ? 11.732 5.428 -11.853 1.00 83.88 83 HIS A CA 1
ATOM 619 C C . HIS A 1 83 ? 12.334 4.303 -10.995 1.00 83.88 83 HIS A C 1
ATOM 621 O O . HIS A 1 83 ? 11.697 3.825 -10.052 1.00 83.88 83 HIS A O 1
ATOM 627 N N . ALA A 1 84 ? 13.583 3.918 -11.261 1.00 84.69 84 ALA A N 1
ATOM 628 C CA . ALA A 1 84 ? 14.273 2.869 -10.513 1.00 84.69 84 ALA A CA 1
ATOM 629 C C . ALA A 1 84 ? 14.519 3.252 -9.041 1.00 84.69 84 ALA A C 1
ATOM 631 O O . ALA A 1 84 ? 14.282 2.450 -8.131 1.00 84.69 84 ALA A O 1
ATOM 632 N N . SER A 1 85 ? 14.959 4.491 -8.801 1.00 85.94 85 SER A N 1
ATOM 633 C CA . SER A 1 85 ? 15.279 5.008 -7.464 1.00 85.94 85 SER A CA 1
ATOM 634 C C . SER A 1 85 ? 14.050 5.145 -6.574 1.00 85.94 85 SER A C 1
ATOM 636 O O . SER A 1 85 ? 14.173 5.033 -5.359 1.00 85.94 85 SER A O 1
ATOM 638 N N . VAL A 1 86 ? 12.869 5.340 -7.163 1.00 85.81 86 VAL A N 1
ATOM 639 C CA . VAL A 1 86 ? 11.596 5.410 -6.443 1.00 85.81 86 VAL A CA 1
ATOM 640 C C . VAL A 1 86 ? 11.042 4.004 -6.184 1.00 85.81 86 VAL A C 1
ATOM 642 O O . VAL A 1 86 ? 10.624 3.710 -5.064 1.00 85.81 86 VAL A O 1
ATOM 645 N N . GLY A 1 87 ? 11.105 3.093 -7.158 1.00 84.06 87 GLY A N 1
ATOM 646 C CA . GLY A 1 87 ? 10.520 1.753 -7.031 1.00 84.06 87 GLY A CA 1
ATOM 647 C C . GLY A 1 87 ? 11.164 0.850 -5.965 1.00 84.06 87 GLY A C 1
ATOM 648 O O . GLY A 1 87 ? 10.448 0.181 -5.216 1.00 84.06 87 GLY A O 1
ATOM 649 N N . ILE A 1 88 ? 12.495 0.873 -5.816 1.00 83.38 88 ILE A N 1
ATOM 650 C CA . ILE A 1 88 ? 13.210 0.067 -4.803 1.00 83.38 88 ILE A CA 1
ATOM 651 C C . ILE A 1 88 ? 12.790 0.410 -3.359 1.00 83.38 88 ILE A C 1
ATOM 653 O O . ILE A 1 88 ? 12.361 -0.497 -2.636 1.00 83.38 88 ILE A O 1
ATOM 657 N N . PRO A 1 89 ? 12.896 1.671 -2.888 1.00 85.25 89 PRO A N 1
ATOM 658 C CA . PRO A 1 89 ? 12.535 2.012 -1.517 1.00 85.25 89 PRO A CA 1
ATOM 659 C C . PRO A 1 89 ? 11.043 1.820 -1.254 1.00 85.25 89 PRO A C 1
ATOM 661 O O . PRO A 1 89 ? 10.684 1.453 -0.139 1.00 85.25 89 PRO A O 1
ATOM 664 N N . ILE A 1 90 ? 10.180 1.992 -2.260 1.00 85.81 90 ILE A N 1
ATOM 665 C CA . ILE A 1 90 ? 8.751 1.663 -2.167 1.00 85.81 90 ILE A CA 1
ATOM 666 C C . ILE A 1 90 ? 8.555 0.167 -1.920 1.00 85.81 90 ILE A C 1
ATOM 668 O O . ILE A 1 90 ? 7.819 -0.207 -1.006 1.00 85.81 90 ILE A O 1
ATOM 672 N N . GLY A 1 91 ? 9.217 -0.695 -2.695 1.00 83.25 91 GLY A N 1
ATOM 673 C CA . GLY A 1 91 ? 9.167 -2.141 -2.481 1.00 83.25 91 GLY A CA 1
ATOM 674 C C . GLY A 1 91 ? 9.592 -2.501 -1.055 1.00 83.25 91 GLY A C 1
ATOM 675 O O . GLY A 1 91 ? 8.852 -3.146 -0.316 1.00 83.25 91 GLY A O 1
ATOM 676 N N . ILE A 1 92 ? 10.734 -1.978 -0.607 1.00 85.38 92 ILE A N 1
ATOM 677 C CA . ILE A 1 92 ? 11.233 -2.215 0.755 1.00 85.38 92 ILE A CA 1
ATOM 678 C C . ILE A 1 92 ? 10.256 -1.682 1.816 1.00 85.38 92 ILE A C 1
ATOM 680 O O . ILE A 1 92 ? 9.988 -2.370 2.803 1.00 85.38 92 ILE A O 1
ATOM 684 N N . ALA A 1 93 ? 9.695 -0.487 1.618 1.00 84.44 93 ALA A N 1
ATOM 685 C CA . ALA A 1 93 ? 8.729 0.112 2.533 1.00 84.44 93 ALA A CA 1
ATOM 686 C C . ALA A 1 93 ? 7.444 -0.722 2.640 1.00 84.44 93 ALA A C 1
ATOM 688 O O . ALA A 1 93 ? 6.963 -0.939 3.753 1.00 84.44 93 ALA A O 1
ATOM 689 N N . GLY A 1 94 ? 6.930 -1.246 1.522 1.00 81.25 94 GLY A N 1
ATOM 690 C CA . GLY A 1 94 ? 5.780 -2.153 1.504 1.00 81.25 94 GLY A CA 1
ATOM 691 C C . GLY A 1 94 ? 6.037 -3.414 2.333 1.00 81.25 94 GLY A C 1
ATOM 692 O O . GLY A 1 94 ? 5.288 -3.706 3.265 1.00 81.25 94 GLY A O 1
ATOM 693 N N . CYS A 1 95 ? 7.162 -4.094 2.090 1.00 83.25 95 CYS A N 1
ATOM 694 C CA . CYS A 1 95 ? 7.587 -5.243 2.895 1.00 83.25 95 CYS A CA 1
ATOM 695 C C . CYS A 1 95 ? 7.728 -4.896 4.387 1.00 83.25 95 CYS A C 1
ATOM 697 O O . CYS A 1 95 ? 7.289 -5.655 5.255 1.00 83.25 95 CYS A O 1
ATOM 699 N N . TYR A 1 96 ? 8.308 -3.737 4.706 1.00 85.88 96 TYR A N 1
ATOM 700 C CA . TYR A 1 96 ? 8.482 -3.291 6.087 1.00 85.88 96 TYR A CA 1
ATOM 701 C C . TYR A 1 96 ? 7.142 -3.051 6.798 1.00 85.88 96 TYR A C 1
ATOM 703 O O . TYR A 1 96 ? 6.988 -3.452 7.956 1.00 85.88 96 TYR A O 1
ATOM 711 N N . LEU A 1 97 ? 6.162 -2.441 6.122 1.00 79.44 97 LEU A N 1
ATOM 712 C CA . LEU A 1 97 ? 4.822 -2.217 6.675 1.00 79.44 97 LEU A CA 1
ATOM 713 C C . LEU A 1 97 ? 4.120 -3.537 7.018 1.00 79.44 97 LEU A C 1
ATOM 715 O O . LEU A 1 97 ? 3.510 -3.629 8.087 1.00 79.44 97 LEU A O 1
ATOM 719 N N . GLU A 1 98 ? 4.279 -4.567 6.185 1.00 82.62 98 GLU A N 1
ATOM 720 C CA . GLU A 1 98 ? 3.741 -5.911 6.437 1.00 82.62 98 GLU A CA 1
ATOM 721 C C . GLU A 1 98 ? 4.418 -6.599 7.631 1.00 82.62 98 GLU A C 1
ATOM 723 O O . GLU A 1 98 ? 3.752 -7.186 8.492 1.00 82.62 98 GLU A O 1
ATOM 728 N N . MET A 1 99 ? 5.747 -6.490 7.747 1.00 82.00 99 MET A N 1
ATOM 729 C CA . MET A 1 99 ? 6.471 -7.017 8.912 1.00 82.00 99 MET A CA 1
ATOM 730 C C . MET A 1 99 ? 6.036 -6.310 10.200 1.00 82.00 99 MET A C 1
ATOM 732 O O . MET A 1 99 ? 5.828 -6.958 11.231 1.00 82.00 99 MET A O 1
ATOM 736 N N . LYS A 1 100 ? 5.833 -4.988 10.141 1.00 82.38 100 LYS A N 1
ATOM 737 C CA . LYS A 1 100 ? 5.339 -4.212 11.282 1.00 82.38 100 LYS A CA 1
ATOM 738 C C . LYS A 1 100 ? 3.900 -4.558 11.646 1.00 82.38 100 LYS A C 1
ATOM 740 O O . LYS A 1 100 ? 3.590 -4.624 12.834 1.00 82.38 100 LYS A O 1
ATOM 745 N N . ALA A 1 101 ? 3.040 -4.818 10.663 1.00 77.44 101 ALA A N 1
ATOM 746 C CA . ALA A 1 101 ? 1.657 -5.218 10.905 1.00 77.44 101 ALA A CA 1
ATOM 747 C C . ALA A 1 101 ? 1.578 -6.513 11.732 1.00 77.44 101 ALA A C 1
ATOM 749 O O . ALA A 1 101 ? 0.746 -6.609 12.633 1.00 77.44 101 ALA A O 1
ATOM 750 N N . LYS A 1 102 ? 2.498 -7.461 11.501 1.00 77.88 102 LYS A N 1
ATOM 751 C CA . LYS A 1 102 ? 2.610 -8.705 12.285 1.00 77.88 102 LYS A CA 1
ATOM 752 C C . LYS A 1 102 ? 3.205 -8.500 13.682 1.00 77.88 102 LYS A C 1
ATOM 754 O O . LYS A 1 102 ? 2.914 -9.277 14.580 1.00 77.88 102 LYS A O 1
ATOM 759 N N . ALA A 1 103 ? 4.036 -7.479 13.883 1.00 78.56 103 ALA A N 1
ATOM 760 C CA . ALA A 1 103 ? 4.672 -7.214 15.176 1.00 78.56 103 ALA A CA 1
ATOM 761 C C . ALA A 1 103 ? 3.772 -6.426 16.151 1.00 78.56 103 ALA A C 1
ATOM 763 O O . ALA A 1 103 ? 3.946 -6.506 17.366 1.00 78.56 103 ALA A O 1
ATOM 764 N N . LEU A 1 104 ? 2.805 -5.658 15.642 1.00 69.38 104 LEU A N 1
ATOM 765 C CA . LEU A 1 104 ? 2.032 -4.681 16.420 1.00 69.38 104 LEU A CA 1
ATOM 766 C C . LEU A 1 104 ? 0.758 -5.234 17.083 1.00 69.38 104 LEU A C 1
ATOM 768 O O . LEU A 1 104 ? -0.188 -4.479 17.291 1.00 69.38 104 LEU A O 1
ATOM 772 N N . PHE A 1 105 ? 0.729 -6.501 17.504 1.00 67.62 105 PHE A N 1
ATOM 773 C CA . PHE A 1 105 ? -0.440 -7.080 18.197 1.00 67.62 105 PHE A CA 1
ATOM 774 C C . PHE A 1 105 ? -0.803 -6.395 19.530 1.00 67.62 105 PHE A C 1
ATOM 776 O O . PHE A 1 105 ? -1.878 -6.639 20.070 1.00 67.62 105 PHE A O 1
ATOM 783 N N . VAL A 1 106 ? 0.062 -5.526 20.060 1.00 72.31 106 VAL A N 1
ATOM 784 C CA . VAL A 1 106 ? -0.062 -4.988 21.423 1.00 72.31 106 VAL A CA 1
ATOM 785 C C . VAL A 1 106 ? -0.878 -3.684 21.494 1.00 72.31 106 VAL A C 1
ATOM 787 O O . VAL A 1 106 ? -1.455 -3.398 22.536 1.00 72.31 106 VAL A O 1
ATOM 790 N N . ASN A 1 107 ? -0.991 -2.898 20.409 1.00 78.06 107 ASN A N 1
ATOM 791 C CA . ASN A 1 107 ? -1.610 -1.559 20.453 1.00 78.06 107 ASN A CA 1
ATOM 792 C C . ASN A 1 107 ? -2.588 -1.286 19.297 1.00 78.06 107 ASN A C 1
ATOM 794 O O . ASN A 1 107 ? -2.183 -0.890 18.202 1.00 78.06 107 ASN A O 1
ATOM 798 N N . ALA A 1 108 ? -3.896 -1.357 19.570 1.00 75.00 108 ALA A N 1
ATOM 799 C CA . ALA A 1 108 ? -4.960 -1.136 18.579 1.00 75.00 108 ALA A CA 1
ATOM 800 C C . ALA A 1 108 ? -4.869 0.218 17.843 1.00 75.00 108 ALA A C 1
ATOM 802 O O . ALA A 1 108 ? -5.069 0.287 16.629 1.00 75.00 108 ALA A O 1
ATOM 803 N N . ARG A 1 109 ? -4.508 1.300 18.550 1.00 78.19 109 ARG A N 1
ATOM 804 C CA . ARG A 1 109 ? -4.355 2.637 17.946 1.00 78.19 109 ARG A CA 1
ATOM 805 C C . ARG A 1 109 ? -3.212 2.684 16.929 1.00 78.19 109 ARG A C 1
ATOM 807 O O . ARG A 1 109 ? -3.344 3.317 15.887 1.00 78.19 109 ARG A O 1
ATOM 814 N N . GLN A 1 110 ? -2.104 2.009 17.223 1.00 79.25 110 GLN A N 1
ATOM 815 C CA . GLN A 1 110 ? -0.933 1.988 16.350 1.00 79.25 110 GLN A CA 1
ATOM 816 C C . GLN A 1 110 ? -1.191 1.142 15.098 1.00 79.25 110 GLN A C 1
ATOM 818 O O . GLN A 1 110 ? -0.771 1.529 14.010 1.00 79.25 110 GLN A O 1
ATOM 823 N N . ILE A 1 111 ? -1.959 0.054 15.234 1.00 80.12 111 ILE A N 1
ATOM 824 C CA . ILE A 1 111 ? -2.440 -0.747 14.100 1.00 80.12 111 ILE A CA 1
ATOM 825 C C . ILE A 1 111 ? -3.294 0.110 13.156 1.00 80.12 111 ILE A C 1
ATOM 827 O O . ILE A 1 111 ? -3.068 0.083 11.950 1.00 80.12 111 ILE A O 1
ATOM 831 N N . ALA A 1 112 ? -4.243 0.893 13.685 1.00 83.31 112 ALA A N 1
ATOM 832 C CA . ALA A 1 112 ? -5.127 1.722 12.861 1.00 83.31 112 ALA A CA 1
ATOM 833 C C . ALA A 1 112 ? -4.355 2.776 12.050 1.00 83.31 112 ALA A C 1
ATOM 835 O O . ALA A 1 112 ? -4.576 2.914 10.850 1.00 83.31 112 ALA A O 1
ATOM 836 N N . VAL A 1 113 ? -3.403 3.475 12.679 1.00 84.62 113 VAL A N 1
ATOM 837 C CA . VAL A 1 113 ? -2.558 4.463 11.985 1.00 84.62 113 VAL A CA 1
ATOM 838 C C . VAL A 1 113 ? -1.680 3.791 10.925 1.00 84.62 113 VAL A C 1
ATOM 840 O O . VAL A 1 113 ? -1.566 4.310 9.818 1.00 84.62 113 VAL A O 1
ATOM 843 N N . ASN A 1 114 ? -1.110 2.619 11.229 1.00 85.81 114 ASN A N 1
ATOM 844 C CA . ASN A 1 114 ? -0.305 1.860 10.269 1.00 85.81 114 ASN A CA 1
ATOM 845 C C . ASN A 1 114 ? -1.131 1.423 9.049 1.00 85.81 114 ASN A C 1
ATOM 847 O O . ASN A 1 114 ? -0.659 1.550 7.924 1.00 85.81 114 ASN A O 1
ATOM 851 N N . ARG A 1 115 ? -2.375 0.968 9.260 1.00 84.94 115 ARG A N 1
ATOM 852 C CA . ARG A 1 115 ? -3.286 0.578 8.171 1.00 84.94 115 ARG A CA 1
ATOM 853 C C . ARG A 1 115 ? -3.702 1.762 7.304 1.00 84.94 115 ARG A C 1
ATOM 855 O O . ARG A 1 115 ? -3.660 1.642 6.090 1.00 84.94 115 ARG A O 1
ATOM 862 N N . ILE A 1 116 ? -4.021 2.916 7.895 1.00 87.50 116 ILE A N 1
ATOM 863 C CA . ILE A 1 116 ? -4.323 4.135 7.122 1.00 87.50 116 ILE A CA 1
ATOM 864 C C . ILE A 1 116 ? -3.109 4.556 6.282 1.00 87.50 116 ILE A C 1
ATOM 866 O O . ILE A 1 116 ? -3.257 4.894 5.108 1.00 87.50 116 ILE A O 1
ATOM 870 N N . GLY A 1 117 ? -1.906 4.497 6.863 1.00 87.69 117 GLY A N 1
ATOM 871 C CA . GLY A 1 117 ? -0.664 4.752 6.136 1.00 87.69 117 GLY A CA 1
ATOM 872 C C . GLY A 1 117 ? -0.475 3.793 4.959 1.00 87.69 117 GLY A C 1
ATOM 873 O O . GLY A 1 117 ? -0.193 4.244 3.851 1.00 87.69 117 GLY A O 1
ATOM 874 N N . ALA A 1 118 ? -0.709 2.496 5.174 1.00 85.62 118 ALA A N 1
ATOM 875 C CA . ALA A 1 118 ? -0.672 1.487 4.118 1.00 85.62 118 ALA A CA 1
ATOM 876 C C . ALA A 1 118 ? -1.709 1.769 3.016 1.00 85.62 118 ALA A C 1
ATOM 878 O O . ALA A 1 118 ? -1.355 1.760 1.841 1.00 85.62 118 ALA A O 1
ATOM 879 N N . THR A 1 119 ? -2.953 2.115 3.363 1.00 88.81 119 THR A N 1
ATOM 880 C CA . THR A 1 119 ? -4.002 2.481 2.395 1.00 88.81 119 THR A CA 1
ATOM 881 C C . THR A 1 119 ? -3.563 3.625 1.483 1.00 88.81 119 THR A C 1
ATOM 883 O O . THR A 1 119 ? -3.678 3.505 0.261 1.00 88.81 119 THR A O 1
ATOM 886 N N . ILE A 1 120 ? -3.051 4.720 2.057 1.00 91.62 120 ILE A N 1
ATOM 887 C CA . ILE A 1 120 ? -2.584 5.888 1.292 1.00 91.62 120 ILE A CA 1
ATOM 888 C C . ILE A 1 120 ? -1.406 5.492 0.398 1.00 91.62 120 ILE A C 1
ATOM 890 O O . ILE A 1 120 ? -1.377 5.846 -0.779 1.00 91.62 120 ILE A O 1
ATOM 894 N N . PHE A 1 121 ? -0.467 4.719 0.944 1.00 88.69 121 PHE A N 1
ATOM 895 C CA . PHE A 1 121 ? 0.705 4.243 0.223 1.00 88.69 121 PHE A CA 1
ATOM 896 C C . PHE A 1 121 ? 0.339 3.362 -0.978 1.00 88.69 121 PHE A C 1
ATOM 898 O O . PHE A 1 121 ? 0.775 3.646 -2.090 1.00 88.69 121 PHE A O 1
ATOM 905 N N . TYR A 1 122 ? -0.504 2.341 -0.794 1.00 87.25 122 TYR A N 1
ATOM 906 C CA . TYR A 1 122 ? -0.931 1.450 -1.878 1.00 87.25 122 TYR A CA 1
ATOM 907 C C . TYR A 1 122 ? -1.822 2.153 -2.909 1.00 87.25 122 TYR A C 1
ATOM 909 O O . TYR A 1 122 ? -1.721 1.856 -4.099 1.00 87.25 122 TYR A O 1
ATOM 917 N N . ALA A 1 123 ? -2.655 3.113 -2.491 1.00 90.62 123 ALA A N 1
ATOM 918 C CA . ALA A 1 123 ? -3.418 3.939 -3.429 1.00 90.62 123 ALA A CA 1
ATOM 919 C C . ALA A 1 123 ? -2.474 4.748 -4.327 1.00 90.62 123 ALA A C 1
ATOM 921 O O . ALA A 1 123 ? -2.580 4.682 -5.553 1.00 90.62 123 ALA A O 1
ATOM 922 N N . TRP A 1 124 ? -1.521 5.461 -3.717 1.00 92.62 124 TRP A N 1
ATOM 923 C CA . TRP A 1 124 ? -0.507 6.234 -4.434 1.00 92.62 124 TRP A CA 1
ATOM 924 C C . TRP A 1 124 ? 0.338 5.347 -5.357 1.00 92.62 124 TRP A C 1
ATOM 926 O O . TRP A 1 124 ? 0.539 5.693 -6.520 1.00 92.62 124 TRP A O 1
ATOM 936 N N . LEU A 1 125 ? 0.737 4.164 -4.886 1.00 86.88 125 LEU A N 1
ATOM 937 C CA . LEU A 1 125 ? 1.468 3.182 -5.681 1.00 86.88 125 LEU A CA 1
ATOM 938 C C . LEU A 1 125 ? 0.675 2.718 -6.908 1.00 86.88 125 LEU A C 1
ATOM 940 O O . LEU A 1 125 ? 1.240 2.598 -7.989 1.00 86.88 125 LEU A O 1
ATOM 944 N N . GLY A 1 126 ? -0.632 2.488 -6.773 1.00 89.19 126 GLY A N 1
ATOM 945 C CA . GLY A 1 126 ? -1.473 2.119 -7.910 1.00 89.19 126 GLY A CA 1
ATOM 946 C C . GLY A 1 126 ? -1.560 3.221 -8.966 1.00 89.19 126 GLY A C 1
ATOM 947 O O . GLY A 1 126 ? -1.446 2.929 -10.154 1.00 89.19 126 GLY A O 1
ATOM 948 N N . PHE A 1 127 ? -1.687 4.488 -8.548 1.00 90.94 127 PHE A N 1
ATOM 949 C CA . PHE A 1 127 ? -1.612 5.624 -9.477 1.00 90.94 127 PHE A CA 1
ATOM 950 C C . PHE A 1 127 ? -0.251 5.704 -10.169 1.00 90.94 127 PHE A C 1
ATOM 952 O O . PHE A 1 127 ? -0.195 5.913 -11.376 1.00 90.94 127 PHE A O 1
ATOM 959 N N . TYR A 1 128 ? 0.829 5.507 -9.413 1.00 88.31 128 TYR A N 1
ATOM 960 C CA . TYR A 1 128 ? 2.188 5.514 -9.942 1.00 88.31 128 TYR A CA 1
ATOM 961 C C . TYR A 1 128 ? 2.388 4.426 -11.007 1.00 88.31 128 TYR A C 1
ATOM 963 O O . TYR A 1 128 ? 2.794 4.726 -12.125 1.00 88.31 128 TYR A O 1
ATOM 971 N N . VAL A 1 129 ? 2.021 3.176 -10.703 1.00 86.81 129 VAL A N 1
ATOM 972 C CA . VAL A 1 129 ? 2.181 2.039 -11.626 1.00 86.81 129 VAL A CA 1
ATOM 973 C C . VAL A 1 129 ? 1.343 2.212 -12.897 1.00 86.81 129 VAL A C 1
ATOM 975 O O . VAL A 1 129 ? 1.828 1.913 -13.986 1.00 86.81 129 VAL A O 1
ATOM 978 N N . LEU A 1 130 ? 0.111 2.720 -12.783 1.00 89.50 130 LEU A N 1
ATOM 979 C CA . LEU A 1 130 ? -0.733 3.014 -13.947 1.00 89.50 130 LEU A CA 1
ATOM 980 C C . LEU A 1 130 ? -0.210 4.204 -14.766 1.00 89.50 130 LEU A C 1
ATOM 982 O O . LEU A 1 130 ? -0.356 4.211 -15.983 1.00 89.50 130 LEU A O 1
ATOM 986 N N . GLY A 1 131 ? 0.414 5.191 -14.120 1.00 86.88 131 GLY A N 1
ATOM 987 C CA . GLY A 1 131 ? 1.041 6.326 -14.798 1.00 86.88 131 GLY A CA 1
ATOM 988 C C . GLY A 1 131 ? 2.301 5.949 -15.580 1.00 86.88 131 GLY A C 1
ATOM 989 O O . GLY A 1 131 ? 2.592 6.572 -16.594 1.00 86.88 131 GLY A O 1
ATOM 990 N N . CYS A 1 132 ? 3.018 4.908 -15.150 1.00 80.69 132 CYS A N 1
ATOM 991 C CA . CYS A 1 132 ? 4.209 4.408 -15.842 1.00 80.69 132 CYS A CA 1
ATOM 992 C C . CYS A 1 132 ? 3.901 3.500 -17.047 1.00 80.69 132 CYS A C 1
ATOM 994 O O . CYS A 1 132 ? 4.833 3.095 -17.740 1.00 80.69 132 CYS A O 1
ATOM 996 N N . SER A 1 133 ? 2.636 3.153 -17.316 1.00 79.75 133 SER A N 1
ATOM 997 C CA . SER A 1 133 ? 2.283 2.296 -18.454 1.00 79.75 133 SER A CA 1
ATOM 998 C C . SER A 1 133 ? 2.149 3.105 -19.750 1.00 79.75 133 SER A C 1
ATOM 1000 O O . SER A 1 133 ? 1.046 3.260 -20.277 1.00 79.75 133 SER A O 1
ATOM 1002 N N . SER A 1 134 ? 3.255 3.636 -20.264 1.00 76.12 134 SER A N 1
ATOM 1003 C CA . SER A 1 134 ? 3.290 4.132 -21.643 1.00 76.12 134 SER A CA 1
ATOM 1004 C C . SER A 1 134 ? 3.364 2.932 -22.590 1.00 76.12 134 SER A C 1
ATOM 1006 O O . SER A 1 134 ? 4.224 2.067 -22.440 1.00 76.12 134 SER A O 1
ATOM 1008 N N . GLU A 1 135 ? 2.412 2.833 -23.520 1.00 71.31 135 GLU A N 1
ATOM 1009 C CA . GLU A 1 135 ? 2.250 1.672 -24.413 1.00 71.31 135 GLU A CA 1
ATOM 1010 C C . GLU A 1 135 ? 3.355 1.547 -25.472 1.00 71.31 135 GLU A C 1
ATOM 1012 O O . GLU A 1 135 ? 3.509 0.471 -26.044 1.00 71.31 135 GLU A O 1
ATOM 1017 N N . GLU A 1 136 ? 4.129 2.607 -25.718 1.00 77.25 136 GLU A N 1
ATOM 1018 C CA . GLU A 1 136 ? 5.038 2.669 -26.869 1.00 77.25 136 GLU A CA 1
ATOM 1019 C C . GLU A 1 136 ? 6.282 1.771 -26.744 1.00 77.25 136 GLU A C 1
ATOM 1021 O O . GLU A 1 136 ? 6.701 1.223 -27.759 1.00 77.25 136 GLU A O 1
ATOM 1026 N N . ASP A 1 137 ? 6.799 1.498 -25.536 1.00 68.31 137 ASP A N 1
ATOM 1027 C CA . ASP A 1 137 ? 8.127 0.861 -25.404 1.00 68.31 137 ASP A CA 1
ATOM 1028 C C . ASP A 1 137 ? 8.160 -0.540 -24.774 1.00 68.31 137 ASP A C 1
ATOM 1030 O O . ASP A 1 137 ? 9.153 -1.253 -24.914 1.00 68.31 137 ASP A O 1
ATOM 1034 N N . GLN A 1 138 ? 7.117 -0.980 -24.057 1.00 74.00 138 GLN A N 1
ATOM 1035 C CA . GLN A 1 138 ? 7.276 -2.129 -23.142 1.00 74.00 138 GLN A CA 1
ATOM 1036 C C . GLN A 1 138 ? 6.626 -3.451 -23.582 1.00 74.00 138 GLN A C 1
ATOM 1038 O O . GLN A 1 138 ? 6.791 -4.469 -22.909 1.00 74.00 138 GLN A O 1
ATOM 1043 N N . GLY A 1 139 ? 5.974 -3.499 -24.743 1.00 87.19 139 GLY A N 1
ATOM 1044 C CA . GLY A 1 139 ? 5.316 -4.711 -25.237 1.00 87.19 139 GLY A CA 1
ATOM 1045 C C . GLY A 1 139 ? 4.034 -5.065 -24.467 1.00 87.19 139 GLY A C 1
ATOM 1046 O O . GLY A 1 139 ? 3.883 -4.811 -23.271 1.00 87.19 139 GLY A O 1
ATOM 1047 N N . TYR A 1 140 ? 3.080 -5.679 -25.170 1.00 88.69 140 TYR A N 1
ATOM 1048 C CA . TYR A 1 140 ? 1.709 -5.867 -24.678 1.00 88.69 140 TYR A CA 1
ATOM 1049 C C . TYR A 1 140 ? 1.617 -6.629 -23.345 1.00 88.69 140 TYR A C 1
ATOM 1051 O O . TYR A 1 140 ? 0.901 -6.210 -22.435 1.00 88.69 140 TYR A O 1
ATOM 1059 N N . GLU A 1 141 ? 2.359 -7.732 -23.207 1.00 90.06 141 GLU A N 1
ATOM 1060 C CA . GLU A 1 141 ? 2.315 -8.583 -22.008 1.00 90.06 141 GLU A CA 1
ATOM 1061 C C . GLU A 1 141 ? 2.704 -7.814 -20.742 1.00 90.06 141 GLU A C 1
ATOM 1063 O O . GLU A 1 141 ? 2.115 -7.996 -19.673 1.00 90.06 141 GLU A O 1
ATOM 1068 N N . TRP A 1 142 ? 3.669 -6.909 -20.870 1.00 86.50 142 TRP A N 1
ATOM 1069 C CA . TRP A 1 142 ? 4.169 -6.133 -19.751 1.00 86.50 142 TRP A CA 1
ATOM 1070 C C . TRP A 1 142 ? 3.219 -5.013 -19.352 1.00 86.50 142 TRP A C 1
ATOM 1072 O O . TRP A 1 142 ? 2.942 -4.826 -18.165 1.00 86.50 142 TRP A O 1
ATOM 1082 N N . THR A 1 143 ? 2.655 -4.309 -20.334 1.00 89.31 143 THR A N 1
ATOM 1083 C CA . THR A 1 143 ? 1.606 -3.318 -20.084 1.00 89.31 143 THR A CA 1
ATOM 1084 C C . THR A 1 143 ? 0.440 -3.953 -19.327 1.00 89.31 143 THR A C 1
ATOM 1086 O O . THR A 1 143 ? -0.068 -3.366 -18.368 1.00 89.31 143 THR A O 1
ATOM 1089 N N . VAL A 1 144 ? 0.044 -5.177 -19.695 1.00 92.06 144 VAL A N 1
ATOM 1090 C CA . VAL A 1 144 ? -0.985 -5.933 -18.968 1.00 92.06 144 VAL A CA 1
ATOM 1091 C C . VAL A 1 144 ? -0.537 -6.233 -17.534 1.00 92.06 144 VAL A C 1
ATOM 1093 O O . VAL A 1 144 ? -1.296 -5.964 -16.602 1.00 92.06 144 VAL A O 1
ATOM 1096 N N . ALA A 1 145 ? 0.688 -6.723 -17.326 1.00 89.50 145 ALA A N 1
ATOM 1097 C CA . ALA A 1 145 ? 1.210 -7.029 -15.992 1.00 89.50 145 ALA A CA 1
ATOM 1098 C C . ALA A 1 145 ? 1.259 -5.795 -15.068 1.00 89.50 145 ALA A C 1
ATOM 1100 O O . ALA A 1 145 ? 0.840 -5.872 -13.906 1.00 89.50 145 ALA A O 1
ATOM 1101 N N . LEU A 1 146 ? 1.709 -4.643 -15.576 1.00 89.75 146 LEU A N 1
ATOM 1102 C CA . LEU A 1 146 ? 1.713 -3.382 -14.831 1.00 89.75 146 LEU A CA 1
ATOM 1103 C C . LEU A 1 146 ? 0.292 -2.929 -14.491 1.00 89.75 146 LEU A C 1
ATOM 1105 O O . LEU A 1 146 ? 0.014 -2.619 -13.331 1.00 89.75 146 LEU A O 1
ATOM 1109 N N . ARG A 1 147 ? -0.635 -2.965 -15.456 1.00 91.56 147 ARG A N 1
ATOM 1110 C CA . ARG A 1 147 ? -2.042 -2.606 -15.214 1.00 91.56 147 ARG A CA 1
ATOM 1111 C C . ARG A 1 147 ? -2.671 -3.492 -14.143 1.00 91.56 147 ARG A C 1
ATOM 1113 O O . ARG A 1 147 ? -3.277 -2.972 -13.208 1.00 91.56 147 ARG A O 1
ATOM 1120 N N . VAL A 1 148 ? -2.480 -4.810 -14.228 1.00 91.94 148 VAL A N 1
ATOM 1121 C CA . VAL A 1 148 ? -2.969 -5.764 -13.216 1.00 91.94 148 VAL A CA 1
ATOM 1122 C C . VAL A 1 148 ? -2.364 -5.458 -11.846 1.00 91.94 148 VAL A C 1
ATOM 1124 O O . VAL A 1 148 ? -3.093 -5.411 -10.858 1.00 91.94 148 VAL A O 1
ATOM 1127 N N . THR A 1 149 ? -1.061 -5.174 -11.776 1.00 89.69 149 THR A N 1
ATOM 1128 C CA . THR A 1 149 ? -0.383 -4.810 -10.520 1.00 89.69 149 THR A CA 1
ATOM 1129 C C . THR A 1 149 ? -0.958 -3.524 -9.918 1.00 89.69 149 THR A C 1
ATOM 1131 O O . THR A 1 149 ? -1.230 -3.476 -8.717 1.00 89.69 149 THR A O 1
ATOM 1134 N N . GLY A 1 150 ? -1.214 -2.503 -10.742 1.00 90.81 150 GLY A N 1
ATOM 1135 C CA . GLY A 1 150 ? -1.862 -1.261 -10.316 1.00 90.81 150 GLY A CA 1
ATOM 1136 C C . GLY A 1 150 ? -3.271 -1.492 -9.759 1.00 90.81 150 GLY A C 1
ATOM 1137 O O . GLY A 1 150 ? -3.601 -0.990 -8.682 1.00 90.81 150 GLY A O 1
ATOM 1138 N N . PHE A 1 151 ? -4.078 -2.323 -10.429 1.00 93.94 151 PHE A N 1
ATOM 1139 C CA . PHE A 1 151 ? -5.406 -2.708 -9.937 1.00 93.94 151 PHE A CA 1
ATOM 1140 C C . PHE A 1 151 ? -5.348 -3.506 -8.630 1.00 93.94 151 PHE A C 1
ATOM 1142 O O . PHE A 1 151 ? -6.156 -3.262 -7.731 1.00 93.94 151 PHE A O 1
ATOM 1149 N N . LEU A 1 152 ? -4.390 -4.424 -8.486 1.00 89.62 152 LEU A N 1
ATOM 1150 C CA . LEU A 1 152 ? -4.189 -5.165 -7.239 1.00 89.62 152 LEU A CA 1
ATOM 1151 C C . LEU A 1 152 ? -3.812 -4.227 -6.086 1.00 89.62 152 LEU A C 1
ATOM 1153 O O . LEU A 1 152 ? -4.362 -4.368 -4.995 1.00 89.62 152 LEU A O 1
ATOM 1157 N N . ALA A 1 153 ? -2.953 -3.232 -6.324 1.00 89.94 153 ALA A N 1
ATOM 1158 C CA . ALA A 1 153 ? -2.613 -2.224 -5.319 1.00 89.94 153 ALA A CA 1
ATOM 1159 C C . ALA A 1 153 ? -3.850 -1.428 -4.856 1.00 89.94 153 ALA A C 1
ATOM 1161 O O . ALA A 1 153 ? -4.046 -1.217 -3.656 1.00 89.94 153 ALA A O 1
ATOM 1162 N N . TRP A 1 154 ? -4.740 -1.053 -5.780 1.00 94.06 154 TRP A N 1
ATOM 1163 C CA . TRP A 1 154 ? -6.021 -0.424 -5.435 1.00 94.06 154 TRP A CA 1
ATOM 1164 C C . TRP A 1 154 ? -6.936 -1.343 -4.627 1.00 94.06 154 TRP A C 1
ATOM 1166 O O . TRP A 1 154 ? -7.527 -0.904 -3.640 1.00 94.06 154 TRP A O 1
ATOM 1176 N N . ALA A 1 155 ? -7.045 -2.615 -5.015 1.00 90.69 155 ALA A N 1
ATOM 1177 C CA . ALA A 1 155 ? -7.858 -3.588 -4.293 1.00 90.69 155 ALA A CA 1
ATOM 1178 C C . ALA A 1 155 ? -7.360 -3.783 -2.850 1.00 90.69 155 ALA A C 1
ATOM 1180 O O . ALA A 1 155 ? -8.170 -3.797 -1.922 1.00 90.69 155 ALA A O 1
ATOM 1181 N N . VAL A 1 156 ? -6.038 -3.859 -2.651 1.00 87.62 156 VAL A N 1
ATOM 1182 C CA . VAL A 1 156 ? -5.410 -3.920 -1.319 1.00 87.62 156 VAL A CA 1
ATOM 1183 C C . VAL A 1 156 ? -5.730 -2.661 -0.511 1.00 87.62 156 VAL A C 1
ATOM 1185 O O . VAL A 1 156 ? -6.207 -2.767 0.618 1.00 87.62 156 VAL A O 1
ATOM 1188 N N . SER A 1 157 ? -5.571 -1.476 -1.110 1.00 90.69 157 SER A N 1
ATOM 1189 C CA . SER A 1 157 ? -5.888 -0.196 -0.463 1.00 90.69 157 SER A CA 1
ATOM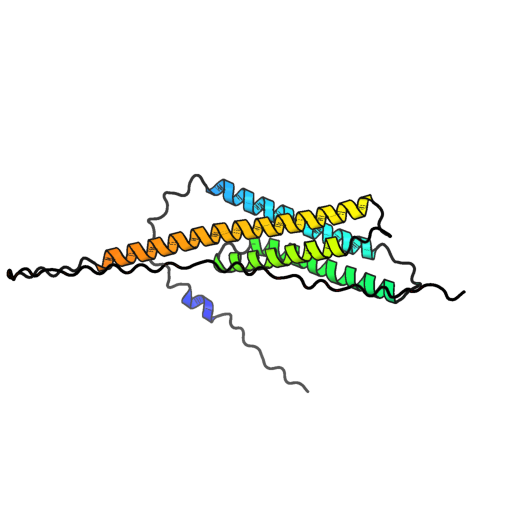 1190 C C . SER A 1 157 ? -7.348 -0.127 0.013 1.00 90.69 157 SER A C 1
ATOM 1192 O O . SER A 1 157 ? -7.614 0.187 1.179 1.00 90.69 157 SER A O 1
ATOM 1194 N N . LEU A 1 158 ? -8.300 -0.494 -0.853 1.00 91.06 158 LEU A N 1
ATOM 1195 C CA . LEU A 1 158 ? -9.721 -0.555 -0.502 1.00 91.06 158 LEU A CA 1
ATOM 1196 C C . LEU A 1 158 ? -9.995 -1.586 0.597 1.00 91.06 158 LEU A C 1
ATOM 1198 O O . LEU A 1 158 ? -10.758 -1.302 1.521 1.00 91.06 158 LEU A O 1
ATOM 1202 N N . GLY A 1 159 ? -9.358 -2.756 0.533 1.00 88.56 159 GLY A N 1
ATOM 1203 C CA . GLY A 1 159 ? -9.463 -3.786 1.565 1.00 88.56 159 GLY A CA 1
ATOM 1204 C C . GLY A 1 159 ? -9.026 -3.277 2.940 1.00 88.56 159 GLY A C 1
ATOM 1205 O O . GLY A 1 159 ? -9.780 -3.389 3.911 1.00 88.56 159 GLY A O 1
ATOM 1206 N N . ASP A 1 160 ? -7.855 -2.645 3.023 1.00 87.38 160 ASP A N 1
ATOM 1207 C CA . ASP A 1 160 ? -7.334 -2.084 4.274 1.00 87.38 160 ASP A CA 1
ATOM 1208 C C . ASP A 1 160 ? -8.211 -0.964 4.835 1.00 87.38 160 ASP A C 1
ATOM 1210 O O . ASP A 1 160 ? -8.415 -0.883 6.055 1.00 87.38 160 ASP A O 1
ATOM 1214 N N . LEU A 1 161 ? -8.784 -0.137 3.958 1.00 89.00 161 LEU A N 1
ATOM 1215 C CA . LEU A 1 161 ? -9.708 0.919 4.355 1.00 89.00 161 LEU A CA 1
ATOM 1216 C C . LEU A 1 161 ? -10.996 0.331 4.940 1.00 89.00 161 LEU A C 1
ATOM 1218 O O . LEU A 1 161 ? -11.423 0.740 6.021 1.00 89.00 161 LEU A O 1
ATOM 1222 N N . LEU A 1 162 ? -11.591 -0.660 4.271 1.00 89.12 162 LEU A N 1
ATOM 1223 C CA . LEU A 1 162 ? -12.819 -1.316 4.730 1.00 89.12 162 LEU A CA 1
ATOM 1224 C C . LEU A 1 162 ? -12.619 -2.008 6.084 1.00 89.12 162 LEU A C 1
ATOM 1226 O O . LEU A 1 162 ? -13.467 -1.875 6.974 1.00 89.12 162 LEU A O 1
ATOM 1230 N N . ILE A 1 163 ? -11.484 -2.690 6.271 1.00 84.62 163 ILE A N 1
ATOM 1231 C CA . ILE A 1 163 ? -11.120 -3.315 7.552 1.00 84.62 163 ILE A CA 1
ATOM 1232 C C . ILE A 1 163 ? -10.914 -2.249 8.637 1.00 84.62 163 ILE A C 1
ATOM 1234 O O . ILE A 1 163 ? -11.369 -2.412 9.770 1.00 84.62 163 ILE A O 1
ATOM 1238 N N . SER A 1 164 ? -10.277 -1.126 8.306 1.00 86.44 164 SER A N 1
ATOM 1239 C CA . SER A 1 164 ? -10.073 -0.032 9.264 1.00 86.44 164 SER A CA 1
ATOM 1240 C C . SER A 1 164 ? -11.399 0.615 9.677 1.00 86.44 164 SER A C 1
ATOM 1242 O O . SER A 1 164 ? -11.621 0.882 10.860 1.00 86.44 164 SER A O 1
ATOM 1244 N N . CYS A 1 165 ? -12.326 0.803 8.734 1.00 88.50 165 CYS A N 1
ATOM 1245 C CA . CYS A 1 165 ? -13.657 1.334 9.018 1.00 88.50 165 CYS A CA 1
ATOM 1246 C C . CYS A 1 165 ? -14.496 0.386 9.886 1.00 88.50 165 CYS A C 1
ATOM 1248 O O . CYS A 1 165 ? -15.204 0.850 10.786 1.00 88.50 165 CYS A O 1
ATOM 1250 N N . SER A 1 166 ? -14.437 -0.927 9.644 1.00 86.81 166 SER A N 1
ATOM 1251 C CA . SER A 1 166 ? -15.181 -1.906 10.446 1.00 86.81 166 SER A CA 1
ATOM 1252 C C . SER A 1 166 ? -14.632 -2.000 11.873 1.00 86.81 166 SER A C 1
ATOM 1254 O O . SER A 1 166 ? -15.415 -1.966 12.828 1.00 86.81 166 SER A O 1
ATOM 1256 N N . ALA A 1 167 ? -13.305 -1.989 12.032 1.00 84.62 167 ALA A N 1
ATOM 1257 C CA . ALA A 1 167 ? -12.648 -1.950 13.336 1.00 84.62 167 ALA A CA 1
ATOM 1258 C C . ALA A 1 167 ? -12.994 -0.673 14.124 1.00 84.62 167 ALA A C 1
ATOM 1260 O O . ALA A 1 167 ? -13.314 -0.746 15.313 1.00 84.62 167 ALA A O 1
ATOM 1261 N N . LEU A 1 168 ? -13.011 0.492 13.464 1.00 86.75 168 LEU A N 1
ATOM 1262 C CA . LEU A 1 168 ? -13.393 1.757 14.098 1.00 86.75 168 LEU A CA 1
ATOM 1263 C C . LEU A 1 168 ? -14.849 1.735 14.584 1.00 86.75 168 LEU A C 1
ATOM 1265 O O . LEU A 1 168 ? -15.131 2.141 15.711 1.00 86.75 168 LEU A O 1
ATOM 1269 N N . ARG A 1 169 ? -15.777 1.220 13.767 1.00 87.44 169 ARG A N 1
ATOM 1270 C CA . ARG A 1 169 ? -17.191 1.084 14.160 1.00 87.44 169 ARG A CA 1
ATOM 1271 C C . ARG A 1 169 ? -17.363 0.158 15.363 1.00 87.44 169 ARG A C 1
ATOM 1273 O O . ARG A 1 169 ? -18.168 0.465 16.241 1.00 87.44 169 ARG A O 1
ATOM 1280 N N . ALA A 1 170 ? -16.614 -0.943 15.420 1.00 84.12 170 ALA A N 1
ATOM 1281 C CA . ALA A 1 170 ? -16.623 -1.842 16.572 1.00 84.12 170 ALA A CA 1
ATOM 1282 C C . ALA A 1 170 ? -16.108 -1.141 17.843 1.00 84.12 170 ALA A C 1
ATOM 1284 O O . ALA A 1 170 ? -16.750 -1.227 18.889 1.00 84.12 170 ALA A O 1
ATOM 1285 N N . ALA A 1 171 ? -15.017 -0.376 17.743 1.00 85.12 171 ALA A N 1
ATOM 1286 C CA . ALA A 1 171 ? -14.451 0.369 18.870 1.00 85.12 171 ALA A CA 1
ATOM 1287 C C . ALA A 1 171 ? -15.377 1.486 19.396 1.00 85.12 171 ALA A C 1
ATOM 1289 O O . ALA A 1 171 ? -15.473 1.698 20.601 1.00 85.12 171 ALA A O 1
ATOM 1290 N N . VAL A 1 172 ? -16.094 2.196 18.518 1.00 88.38 172 VAL A N 1
ATOM 1291 C CA . VAL A 1 172 ? -17.047 3.242 18.944 1.00 88.38 172 VAL A CA 1
ATOM 1292 C C . VAL A 1 172 ? -18.232 2.642 19.705 1.00 88.38 172 VAL A C 1
ATOM 1294 O O . VAL A 1 172 ? -18.675 3.214 20.701 1.00 88.38 172 VAL A O 1
ATOM 1297 N N . ARG A 1 173 ? -18.736 1.480 19.267 1.00 90.00 173 ARG A N 1
ATOM 1298 C CA . ARG A 1 173 ? -19.849 0.790 19.942 1.00 90.00 173 ARG A CA 1
ATOM 1299 C C . ARG A 1 173 ? -19.481 0.381 21.366 1.00 90.00 173 ARG A C 1
ATOM 1301 O O . ARG A 1 173 ? -20.243 0.676 22.280 1.00 90.00 173 ARG A O 1
ATOM 1308 N N . THR A 1 174 ? -18.302 -0.208 21.559 1.00 86.69 174 THR A N 1
ATOM 1309 C CA . THR A 1 174 ? -17.852 -0.637 22.893 1.00 86.69 174 THR A CA 1
ATOM 1310 C C . THR A 1 174 ? -17.608 0.542 23.835 1.00 86.69 174 THR A C 1
ATOM 1312 O O . THR A 1 174 ? -17.910 0.445 25.022 1.00 86.69 174 THR A O 1
ATOM 1315 N N . SER A 1 175 ? -17.121 1.680 23.330 1.00 88.12 175 SER A N 1
ATOM 1316 C CA . SER A 1 175 ? -16.989 2.903 24.134 1.00 88.12 175 SER A CA 1
ATOM 1317 C C . SER A 1 175 ? -18.343 3.463 24.578 1.00 88.12 175 SER A C 1
ATOM 1319 O O . SER A 1 175 ? -18.486 3.852 25.734 1.00 88.12 175 SER A O 1
ATOM 1321 N N . ARG A 1 176 ? -19.353 3.466 23.695 1.00 90.56 176 ARG A N 1
ATOM 1322 C CA . ARG A 1 176 ? -20.701 3.959 24.026 1.00 90.56 176 ARG A CA 1
ATOM 1323 C C . ARG A 1 176 ? -21.383 3.104 25.094 1.00 90.56 176 ARG A C 1
ATOM 1325 O O . ARG A 1 176 ? -21.986 3.652 26.010 1.00 90.56 176 ARG A O 1
ATOM 1332 N N . GLU A 1 177 ? -21.255 1.785 24.992 1.00 91.19 177 GLU A N 1
ATOM 1333 C CA . GLU A 1 177 ? -21.806 0.847 25.975 1.00 91.19 177 GLU A CA 1
ATOM 1334 C C . GLU A 1 177 ? -21.165 1.038 27.358 1.00 91.19 177 GLU A C 1
ATOM 1336 O O . GLU A 1 177 ? -21.870 1.091 28.363 1.00 91.19 177 GLU A O 1
ATOM 1341 N N . LYS A 1 178 ? -19.842 1.260 27.416 1.00 88.44 178 LYS A N 1
ATOM 1342 C CA . LYS A 1 178 ? -19.143 1.585 28.671 1.00 88.44 178 LYS A CA 1
ATOM 1343 C C . LYS A 1 178 ? -19.627 2.894 29.295 1.00 88.44 178 LYS A C 1
ATOM 1345 O O . LYS A 1 178 ? -19.808 2.944 30.507 1.00 88.44 178 LYS A O 1
ATOM 1350 N N . SER A 1 179 ? -19.844 3.938 28.492 1.00 89.62 179 SER A N 1
ATOM 1351 C CA . SER A 1 179 ? -20.376 5.212 28.992 1.00 89.62 179 SER A CA 1
ATOM 1352 C C . SER A 1 179 ? -21.794 5.064 29.551 1.00 89.62 179 SER A C 1
ATOM 1354 O O . SER A 1 179 ? -22.074 5.596 30.619 1.00 89.62 179 SER A O 1
ATOM 1356 N N . GLN A 1 180 ? -22.660 4.291 28.888 1.00 89.12 180 GLN A N 1
ATOM 1357 C CA . GLN A 1 180 ? -24.023 4.032 29.371 1.00 89.12 180 GLN A CA 1
ATOM 1358 C C . GLN A 1 180 ? -24.044 3.172 30.642 1.00 89.12 180 GLN A C 1
ATOM 1360 O O . GLN A 1 180 ? -24.812 3.446 31.562 1.00 89.12 180 GLN A O 1
ATOM 1365 N N . ALA A 1 181 ? -23.174 2.162 30.727 1.00 86.88 181 ALA A N 1
ATOM 1366 C CA . ALA A 1 181 ? -23.034 1.347 31.931 1.00 86.88 181 ALA A CA 1
ATOM 1367 C C . ALA A 1 181 ? -22.525 2.168 33.129 1.00 86.88 181 ALA A C 1
ATOM 1369 O O . ALA A 1 181 ? -22.977 1.952 34.250 1.00 86.88 181 ALA A O 1
ATOM 1370 N N . ALA A 1 182 ? -21.618 3.125 32.901 1.00 87.19 182 ALA A N 1
ATOM 1371 C CA . ALA A 1 182 ? -21.132 4.019 33.950 1.00 87.19 182 ALA A CA 1
ATOM 1372 C C . ALA A 1 182 ? -22.223 4.984 34.448 1.00 87.19 182 ALA A C 1
ATOM 1374 O O . ALA A 1 182 ? -22.338 5.208 35.650 1.00 87.19 182 ALA A O 1
ATOM 1375 N N . GLU A 1 183 ? -23.061 5.509 33.549 1.00 85.62 183 GLU A N 1
ATOM 1376 C CA . GLU A 1 183 ? -24.149 6.428 33.908 1.00 85.62 183 GLU A CA 1
ATOM 1377 C C . GLU A 1 183 ? -25.209 5.751 34.797 1.00 85.62 183 GLU A C 1
ATOM 1379 O O . GLU A 1 183 ? -25.605 6.316 35.817 1.00 85.62 183 GLU A O 1
ATOM 1384 N N . HIS A 1 184 ? -25.585 4.501 34.493 1.00 80.50 184 HIS A N 1
ATOM 1385 C CA . HIS A 1 184 ? -26.598 3.754 35.252 1.00 80.50 184 HIS A CA 1
ATOM 1386 C C . HIS A 1 184 ? -26.179 3.434 36.703 1.00 80.50 184 HIS A C 1
ATOM 1388 O O . HIS A 1 184 ? -27.031 3.264 37.574 1.00 80.50 184 HIS A O 1
ATOM 1394 N N . VAL A 1 185 ? -24.878 3.362 37.004 1.00 78.56 185 VAL A N 1
ATOM 1395 C CA . VAL A 1 185 ? -24.388 3.059 38.365 1.00 78.56 185 VAL A CA 1
ATOM 1396 C C . VAL A 1 185 ? -24.453 4.286 39.285 1.00 78.56 185 VAL A C 1
ATOM 1398 O O . VAL A 1 185 ? -24.623 4.138 40.494 1.00 78.56 185 VAL A O 1
ATOM 1401 N N . THR A 1 186 ? -24.402 5.501 38.737 1.00 73.75 186 THR A N 1
ATOM 1402 C CA . THR A 1 186 ? -24.422 6.746 39.533 1.00 73.75 186 THR A CA 1
ATOM 1403 C C . THR A 1 186 ? -25.827 7.196 39.962 1.00 73.75 186 THR A C 1
ATOM 1405 O O . THR A 1 186 ? -25.950 8.125 40.755 1.00 73.75 186 THR A O 1
ATOM 1408 N N . GLY A 1 187 ? -26.889 6.549 39.469 1.00 64.06 187 GLY A N 1
ATOM 1409 C CA . GLY A 1 187 ? -28.277 6.999 39.641 1.00 64.06 187 GLY A CA 1
ATOM 1410 C C . GLY A 1 187 ? -29.047 6.483 40.866 1.00 64.06 187 GLY A C 1
ATOM 1411 O O . GLY A 1 187 ? -30.190 6.888 41.035 1.00 64.06 187 GLY A O 1
ATOM 1412 N N . ASN A 1 188 ? -28.486 5.610 41.719 1.00 60.31 188 ASN A N 1
ATOM 1413 C CA . ASN A 1 188 ? -29.261 4.949 42.792 1.00 60.31 188 ASN A CA 1
ATOM 1414 C C . ASN A 1 188 ? -28.865 5.315 44.237 1.00 60.31 188 ASN A C 1
ATOM 1416 O O . ASN A 1 188 ? -29.146 4.555 45.161 1.00 60.31 188 ASN A O 1
ATOM 1420 N N . CYS A 1 189 ? -28.258 6.481 44.474 1.00 56.94 189 CYS A N 1
ATOM 1421 C CA . CYS A 1 189 ? -28.144 7.019 45.837 1.00 56.94 189 CYS A CA 1
ATOM 1422 C C . CYS A 1 189 ? -29.395 7.848 46.172 1.00 56.94 189 CYS A C 1
ATOM 1424 O O . CYS A 1 189 ? -29.340 9.059 46.367 1.00 56.94 189 CYS A O 1
ATOM 1426 N N . GLY A 1 190 ? -30.552 7.182 46.149 1.00 60.12 190 GLY A N 1
ATOM 1427 C CA . GLY A 1 190 ? -31.792 7.722 46.685 1.00 60.12 190 GLY A CA 1
ATOM 1428 C C . GLY A 1 190 ? -31.730 7.676 48.204 1.00 60.12 190 GLY A C 1
ATOM 1429 O O . GLY A 1 190 ? -31.968 6.631 48.807 1.00 60.12 190 GLY A O 1
ATOM 1430 N N . THR A 1 191 ? -31.379 8.810 48.803 1.00 55.16 191 THR A N 1
ATOM 1431 C CA . THR A 1 191 ? -31.574 9.105 50.221 1.00 55.16 191 THR A CA 1
ATOM 1432 C C . THR A 1 191 ? -33.038 8.864 50.573 1.00 55.16 191 THR A C 1
ATOM 1434 O O . THR A 1 191 ? -33.928 9.585 50.128 1.00 55.16 191 THR A O 1
ATOM 1437 N N . GLY A 1 192 ? -33.288 7.818 51.354 1.00 58.03 192 GLY A N 1
ATOM 1438 C CA . GLY A 1 192 ? -34.563 7.612 52.018 1.00 58.03 192 GLY A CA 1
ATOM 1439 C C . GLY A 1 192 ? -34.691 8.559 53.206 1.00 58.03 192 GLY A C 1
ATOM 1440 O O . GLY A 1 192 ? -34.367 8.178 54.322 1.00 58.03 192 GLY A O 1
ATOM 1441 N N . GLU A 1 193 ? -35.196 9.760 52.957 1.00 54.56 193 GLU A N 1
ATOM 1442 C CA . GLU A 1 193 ? -35.942 10.585 53.915 1.00 54.56 193 GLU A CA 1
ATOM 1443 C C . GLU A 1 193 ? -37.138 11.104 53.098 1.00 54.56 193 GLU A C 1
ATOM 1445 O O . GLU A 1 193 ? -36.966 11.796 52.106 1.00 54.56 193 GLU A O 1
ATOM 1450 N N . GLY A 1 194 ? -38.368 10.626 53.277 1.00 59.41 194 GLY A N 1
ATOM 1451 C CA . GLY A 1 194 ? -39.120 10.743 54.514 1.00 59.41 194 GLY A CA 1
ATOM 1452 C C . GLY A 1 194 ? -39.719 12.149 54.613 1.00 59.41 194 GLY A C 1
ATOM 1453 O O . GLY A 1 194 ? -39.210 12.946 55.386 1.00 59.41 194 GLY A O 1
ATOM 1454 N N . GLY A 1 195 ? -40.788 12.458 53.861 1.00 58.72 195 GLY A N 1
ATOM 1455 C CA . GLY A 1 195 ? -41.616 13.637 54.161 1.00 58.72 195 GLY A CA 1
ATOM 1456 C C . GLY A 1 195 ? -42.367 14.308 53.004 1.00 58.72 195 GLY A C 1
ATOM 1457 O O . GLY A 1 195 ? -41.773 15.031 52.217 1.00 58.72 195 GLY A O 1
ATOM 1458 N N . THR A 1 196 ? -43.696 14.136 53.040 1.00 51.34 196 THR A N 1
ATOM 1459 C CA . THR A 1 196 ? -44.779 15.103 52.732 1.00 51.34 196 THR A CA 1
ATOM 1460 C C . THR A 1 196 ? -44.998 15.630 51.307 1.00 51.34 196 THR A C 1
ATOM 1462 O O . THR A 1 196 ? -44.334 16.550 50.842 1.00 51.34 196 THR A O 1
ATOM 1465 N N . ASP A 1 197 ? -46.055 15.079 50.698 1.00 59.91 197 ASP A N 1
ATOM 1466 C CA . ASP A 1 197 ? -47.157 15.734 49.971 1.00 59.91 197 ASP A CA 1
ATOM 1467 C C . ASP A 1 197 ? -47.096 17.266 49.834 1.00 59.91 197 ASP A C 1
ATOM 1469 O O . ASP A 1 197 ? -47.377 17.941 50.817 1.00 59.91 197 ASP A O 1
ATOM 1473 N N . ILE A 1 198 ? -46.872 17.797 48.617 1.00 55.00 198 ILE A N 1
ATOM 1474 C CA . ILE A 1 198 ? -47.426 19.079 48.117 1.00 55.00 198 ILE A CA 1
ATOM 1475 C C . ILE A 1 198 ? -47.566 19.024 46.574 1.00 55.00 198 ILE A C 1
ATOM 1477 O O . ILE A 1 198 ? -46.586 19.026 45.837 1.00 55.00 198 ILE A O 1
ATOM 1481 N N . GLU A 1 199 ? -48.823 18.942 46.125 1.00 49.62 199 GLU A N 1
ATOM 1482 C CA . GLU A 1 199 ? -49.488 19.824 45.140 1.00 49.62 199 GLU A CA 1
ATOM 1483 C C . GLU A 1 199 ? -48.892 20.054 43.723 1.00 49.62 199 GLU A C 1
ATOM 1485 O O . GLU A 1 199 ? -48.074 20.929 43.463 1.00 49.62 199 GLU A O 1
ATOM 1490 N N . GLN A 1 200 ? -49.402 19.256 42.779 1.00 58.81 200 GLN A N 1
ATOM 1491 C CA . GLN A 1 200 ? -50.134 19.639 41.553 1.00 58.81 200 GLN A CA 1
ATOM 1492 C C . GLN A 1 200 ? -49.960 21.065 40.954 1.00 58.81 200 GLN A C 1
ATOM 1494 O O . GLN A 1 200 ? -50.433 22.051 41.506 1.00 58.81 200 GLN A O 1
ATOM 1499 N N . GLY A 1 201 ? -49.459 21.135 39.709 1.00 46.78 201 GLY A N 1
ATOM 1500 C CA . GLY A 1 201 ? -49.595 22.284 38.788 1.00 46.78 201 GLY A CA 1
ATOM 1501 C C . GLY A 1 201 ? -48.953 21.983 37.423 1.00 46.78 201 GLY A C 1
ATOM 1502 O O . GLY A 1 201 ? -47.738 21.879 37.329 1.00 46.78 201 GLY A O 1
ATOM 1503 N N . SER A 1 202 ? -49.726 21.498 36.445 1.00 54.03 202 SER A N 1
ATOM 1504 C CA . SER A 1 202 ? -50.308 22.222 35.292 1.00 54.03 202 SER A CA 1
ATOM 1505 C C . SER A 1 202 ? -49.303 22.824 34.296 1.00 54.03 202 SER A C 1
ATOM 1507 O O . SER A 1 202 ? -48.616 23.793 34.589 1.00 54.03 202 SER A O 1
ATOM 1509 N N . ASP A 1 203 ? -49.337 22.238 33.094 1.00 54.59 203 ASP A N 1
ATOM 1510 C CA . ASP A 1 203 ? -49.172 22.829 31.760 1.00 54.59 203 ASP A CA 1
ATOM 1511 C C . ASP A 1 203 ? -47.912 23.635 31.407 1.00 54.59 203 ASP A C 1
ATOM 1513 O O . ASP A 1 203 ? -47.726 24.775 31.821 1.00 54.59 203 ASP A O 1
ATOM 1517 N N . SER A 1 204 ? -47.168 23.137 30.413 1.00 52.12 204 SER A N 1
ATOM 1518 C CA . SER A 1 204 ? -47.037 23.862 29.139 1.00 52.12 204 SER A CA 1
ATOM 1519 C C . SER A 1 204 ? -46.408 22.995 28.054 1.00 52.12 204 SER A C 1
ATOM 1521 O O . SER A 1 204 ? -45.316 22.448 28.192 1.00 52.12 204 SER A O 1
ATOM 1523 N N . ALA A 1 205 ? -47.145 22.894 26.954 1.00 57.47 205 ALA A N 1
ATOM 1524 C CA . ALA A 1 205 ? -46.672 22.425 25.671 1.00 57.47 205 ALA A CA 1
ATOM 1525 C C . ALA A 1 205 ? -45.723 23.457 25.053 1.00 57.47 205 ALA A C 1
ATOM 1527 O O . ALA A 1 205 ? -46.072 24.629 24.974 1.00 57.47 205 ALA A O 1
ATOM 1528 N N . GLU A 1 206 ? -44.599 23.011 24.495 1.00 53.66 206 GLU A N 1
ATOM 1529 C CA . GLU A 1 206 ? -43.977 23.723 23.380 1.00 53.66 206 GLU A CA 1
ATOM 1530 C C . GLU A 1 206 ? -43.355 22.729 22.398 1.00 53.66 206 GLU A C 1
ATOM 1532 O O . GLU A 1 206 ? -42.347 22.069 22.647 1.00 53.66 206 GLU A O 1
ATOM 1537 N N . ALA A 1 207 ? -44.025 22.610 21.256 1.00 58.88 207 ALA A N 1
ATOM 1538 C CA . ALA A 1 207 ? -43.473 22.061 20.038 1.00 58.88 207 ALA A CA 1
ATOM 1539 C C . ALA A 1 207 ? -42.514 23.090 19.425 1.00 58.88 207 ALA A C 1
ATOM 1541 O O . ALA A 1 207 ? -42.890 24.243 19.235 1.00 58.88 207 ALA A O 1
ATOM 1542 N N . SER A 1 208 ? -41.313 22.672 19.020 1.00 61.22 208 SER A N 1
ATOM 1543 C CA . SER A 1 208 ? -40.548 23.430 18.026 1.00 61.22 208 SER A CA 1
ATOM 1544 C C . SER A 1 208 ? -39.713 22.509 17.143 1.00 61.22 208 SER A C 1
ATOM 1546 O O . SER A 1 208 ? -38.626 22.041 17.473 1.00 61.22 208 SER A O 1
ATOM 1548 N N . THR A 1 209 ? -40.300 22.237 15.985 1.00 62.03 209 THR A N 1
ATOM 1549 C CA . THR A 1 209 ? -39.680 21.765 14.751 1.00 62.03 209 THR A CA 1
ATOM 1550 C C . THR A 1 209 ? -38.553 22.688 14.282 1.00 62.03 209 THR A C 1
ATOM 1552 O O . THR A 1 209 ? -38.784 23.887 14.126 1.00 62.03 209 THR A O 1
ATOM 1555 N N . ARG A 1 210 ? -37.404 22.134 13.859 1.00 54.56 210 ARG A N 1
ATOM 1556 C CA . ARG A 1 210 ? -36.632 22.745 12.761 1.00 54.56 210 ARG A CA 1
ATOM 1557 C C . ARG A 1 210 ? -35.833 21.735 11.932 1.00 54.56 210 ARG A C 1
ATOM 1559 O O . ARG A 1 210 ? -34.768 21.270 12.320 1.00 54.56 210 ARG A O 1
ATOM 1566 N N . SER A 1 211 ? -36.384 21.450 10.756 1.00 53.50 211 SER A N 1
ATOM 1567 C CA . SER A 1 211 ? -35.716 20.942 9.554 1.00 53.50 211 SER A CA 1
ATOM 1568 C C . SER A 1 211 ? -34.697 21.943 8.999 1.00 53.50 211 SER A C 1
ATOM 1570 O O . SER A 1 211 ? -34.970 23.135 9.099 1.00 53.50 211 SER A O 1
ATOM 1572 N N . THR A 1 212 ? -33.645 21.461 8.315 1.00 46.78 212 THR A N 1
ATOM 1573 C CA . THR A 1 212 ? -33.182 21.887 6.958 1.00 46.78 212 THR 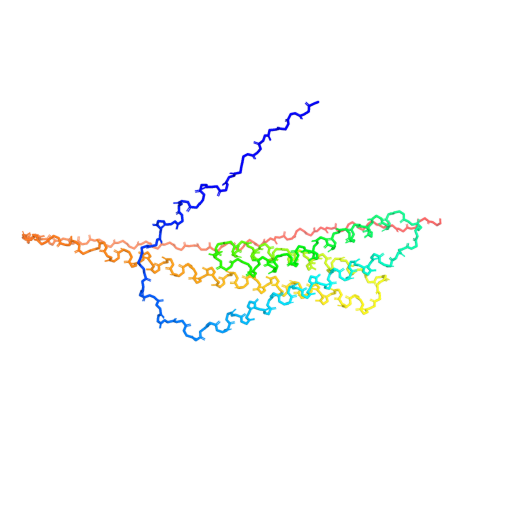A CA 1
ATOM 1574 C C . THR A 1 212 ? -31.883 21.145 6.574 1.00 46.78 212 THR A C 1
ATOM 1576 O O . THR A 1 212 ? -30.924 21.131 7.333 1.00 46.78 212 THR A O 1
ATOM 1579 N N . ALA A 1 213 ? -31.900 20.305 5.528 1.00 50.06 213 ALA A N 1
ATOM 1580 C CA . ALA A 1 213 ? -31.538 20.599 4.123 1.00 50.06 213 ALA A CA 1
ATOM 1581 C C . ALA A 1 213 ? -30.008 20.715 3.904 1.00 50.06 213 ALA A C 1
ATOM 1583 O O . ALA A 1 213 ? -29.357 21.597 4.439 1.00 50.06 213 ALA A O 1
ATOM 1584 N N . SER A 1 214 ? -29.363 19.731 3.268 1.00 50.84 214 SER A N 1
ATOM 1585 C CA . SER A 1 214 ? -29.205 19.596 1.806 1.00 50.84 214 SER A CA 1
ATOM 1586 C C . SER A 1 214 ? -28.536 20.808 1.152 1.00 50.84 214 SER A C 1
ATOM 1588 O O . SER A 1 214 ? -29.212 21.749 0.750 1.00 50.84 214 SER A O 1
ATOM 1590 N N . SER A 1 215 ? -27.223 20.701 0.939 1.00 51.88 215 SER A N 1
ATOM 1591 C CA . SER A 1 215 ? -26.463 21.565 0.031 1.00 51.88 215 SER A CA 1
ATOM 1592 C C . SER A 1 215 ? -25.641 20.689 -0.910 1.00 51.88 215 SER A C 1
ATOM 1594 O O . SER A 1 215 ? -24.453 20.459 -0.705 1.00 51.88 215 SER A O 1
ATOM 1596 N N . ALA A 1 216 ? -26.306 20.168 -1.941 1.00 53.50 216 ALA A N 1
ATOM 1597 C CA . ALA A 1 216 ? -25.652 19.663 -3.138 1.00 53.50 216 ALA A CA 1
ATOM 1598 C C . ALA A 1 216 ? -25.158 20.870 -3.948 1.00 53.50 216 ALA A C 1
ATOM 1600 O O . ALA A 1 216 ? -25.925 21.532 -4.649 1.00 53.50 216 ALA A O 1
ATOM 1601 N N . THR A 1 217 ? -23.874 21.191 -3.831 1.00 55.41 217 THR A N 1
ATOM 1602 C CA . THR A 1 217 ? -23.223 22.183 -4.683 1.00 55.41 217 THR A CA 1
ATOM 1603 C C . THR A 1 217 ? -22.977 21.569 -6.058 1.00 55.41 217 THR A C 1
ATOM 1605 O O . THR A 1 217 ? -22.039 20.810 -6.291 1.00 55.41 217 THR A O 1
ATOM 1608 N N . LYS A 1 218 ? -23.867 21.897 -6.997 1.00 56.81 218 LYS A N 1
ATOM 1609 C CA . LYS A 1 218 ? -23.696 21.660 -8.431 1.00 56.81 218 LYS A CA 1
ATOM 1610 C C . LYS A 1 218 ? -22.531 22.528 -8.920 1.00 56.81 218 LYS A C 1
ATOM 1612 O O . LYS A 1 218 ? -22.718 23.696 -9.250 1.00 56.81 218 LYS A O 1
ATOM 1617 N N . SER A 1 219 ? -21.323 21.968 -8.913 1.00 58.91 219 SER A N 1
ATOM 1618 C CA . SER A 1 219 ? -20.135 22.610 -9.477 1.00 58.91 219 SER A CA 1
ATOM 1619 C C . SER A 1 219 ? -20.296 22.708 -10.993 1.00 58.91 219 SER A C 1
ATOM 1621 O O . SER A 1 219 ? -20.316 21.707 -11.711 1.00 58.91 219 SER A O 1
ATOM 1623 N N . LYS A 1 220 ? -20.494 23.937 -11.468 1.00 63.69 220 LYS A N 1
ATOM 1624 C CA . LYS A 1 220 ? -20.540 24.297 -12.881 1.00 63.69 220 LYS A CA 1
ATOM 1625 C C . LYS A 1 220 ? -19.108 24.203 -13.410 1.00 63.69 220 LYS A C 1
ATOM 1627 O O . LYS A 1 220 ? -18.279 25.045 -13.081 1.00 63.69 220 LYS A O 1
ATOM 1632 N N . LYS A 1 221 ? -18.815 23.152 -14.179 1.00 66.44 221 LYS A N 1
ATOM 1633 C CA . LYS A 1 221 ? -17.549 22.992 -14.902 1.00 66.44 221 LYS A CA 1
ATOM 1634 C C . LYS A 1 221 ? -17.377 24.211 -15.826 1.00 66.44 221 LYS A C 1
ATOM 1636 O O . LYS A 1 221 ? -18.274 24.441 -16.637 1.00 66.44 221 LYS A O 1
ATOM 1641 N N . PRO A 1 222 ? -16.308 25.014 -15.696 1.00 65.19 222 PRO A N 1
ATOM 1642 C CA . PRO A 1 222 ? -15.989 26.007 -16.706 1.00 65.19 222 PRO A CA 1
ATOM 1643 C C . PRO A 1 222 ? -15.614 25.255 -17.984 1.00 65.19 222 PRO A C 1
ATOM 1645 O O . PRO A 1 222 ? -14.691 24.439 -18.001 1.00 65.19 222 PRO A O 1
ATOM 1648 N N . GLU A 1 223 ? -16.406 25.479 -19.024 1.00 69.56 223 GLU A N 1
ATOM 1649 C CA . GLU A 1 223 ? -16.071 25.131 -20.396 1.00 69.56 223 GLU A CA 1
ATOM 1650 C C . GLU A 1 223 ? -14.860 25.987 -20.766 1.00 69.56 223 GLU A C 1
ATOM 1652 O O . GLU A 1 223 ? -14.947 27.209 -20.858 1.00 69.56 223 GLU A O 1
ATOM 1657 N N . MET A 1 224 ? -13.691 25.353 -20.796 1.00 69.94 224 MET A N 1
ATOM 1658 C CA . MET A 1 224 ? -12.450 25.984 -21.211 1.00 69.94 224 MET A CA 1
ATOM 1659 C C . MET A 1 224 ? -12.361 25.792 -22.719 1.00 69.94 224 MET A C 1
ATOM 1661 O O . MET A 1 224 ? -12.054 24.692 -23.184 1.00 69.94 224 MET A O 1
ATOM 1665 N N . ASP A 1 225 ? -12.684 26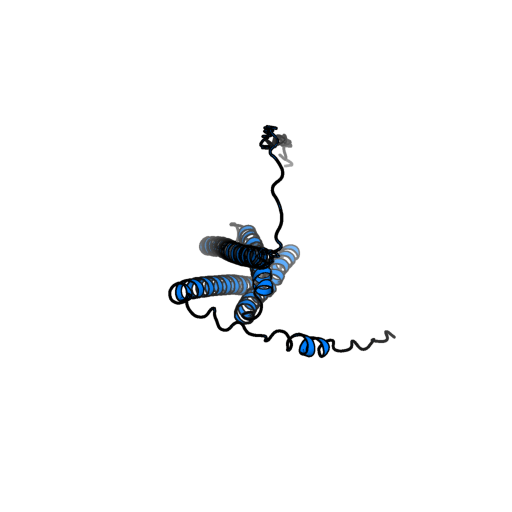.850 -23.460 1.00 69.69 225 ASP A N 1
ATOM 1666 C CA . ASP A 1 225 ? -12.476 26.907 -24.901 1.00 69.69 225 ASP A CA 1
ATOM 1667 C C . ASP A 1 225 ? -11.017 26.568 -25.200 1.00 69.69 225 ASP A C 1
ATOM 1669 O O . ASP A 1 225 ? -10.076 27.210 -24.724 1.00 69.69 225 ASP A O 1
ATOM 1673 N N . THR A 1 226 ? -10.829 25.487 -25.947 1.00 73.38 226 THR A N 1
ATOM 1674 C CA . THR A 1 226 ? -9.512 25.033 -26.374 1.00 73.38 226 THR A CA 1
ATOM 1675 C C . THR A 1 226 ? -9.060 25.976 -27.487 1.00 73.38 226 THR A C 1
ATOM 1677 O O . THR A 1 226 ? -9.787 26.119 -28.473 1.00 73.38 226 THR A O 1
ATOM 1680 N N . PRO A 1 227 ? -7.897 26.643 -27.382 1.00 66.81 227 PRO A N 1
ATOM 1681 C CA . PRO A 1 227 ? -7.409 27.461 -28.477 1.00 66.81 227 PRO A CA 1
ATOM 1682 C C . PRO A 1 227 ? -7.133 26.560 -29.686 1.00 66.81 227 PRO A C 1
ATOM 1684 O O . PRO A 1 227 ? -6.238 25.715 -29.656 1.00 66.81 227 PRO A O 1
ATOM 1687 N N . GLN A 1 228 ? -7.899 26.760 -30.762 1.00 57.88 228 GLN A N 1
ATOM 1688 C CA . GLN A 1 228 ? -7.563 26.299 -32.109 1.00 57.88 228 GLN A CA 1
ATOM 1689 C C . GLN A 1 228 ? -6.345 27.092 -32.607 1.00 57.88 228 GLN A C 1
ATOM 1691 O O . GLN A 1 228 ? -6.449 27.991 -33.436 1.00 57.88 228 GLN A O 1
ATOM 1696 N N . GLY A 1 229 ? -5.177 26.806 -32.040 1.00 61.22 229 GLY A N 1
ATOM 1697 C CA . GLY A 1 229 ? -3.896 27.307 -32.517 1.00 61.22 229 GLY A CA 1
ATOM 1698 C C . GLY A 1 229 ? -3.269 26.266 -33.427 1.00 61.22 229 GLY A C 1
ATOM 1699 O O . GLY A 1 229 ? -2.664 25.315 -32.942 1.00 61.22 229 GLY A O 1
ATOM 1700 N N . GLY A 1 230 ? -3.460 26.424 -34.736 1.00 60.62 230 GLY A N 1
ATOM 1701 C CA . GLY A 1 230 ? -2.838 25.591 -35.756 1.00 60.62 230 GLY A CA 1
ATOM 1702 C C . GLY A 1 230 ? -1.314 25.682 -35.707 1.00 60.62 230 GLY A C 1
ATOM 1703 O O . GLY A 1 230 ? -0.743 26.735 -35.973 1.00 60.62 230 GLY A O 1
ATOM 1704 N N . TRP A 1 231 ? -0.666 24.555 -35.427 1.00 58.69 231 TRP A N 1
ATOM 1705 C CA . TRP A 1 231 ? 0.761 24.350 -35.664 1.00 58.69 231 TRP A CA 1
ATOM 1706 C C . TRP A 1 231 ? 0.917 23.550 -36.950 1.00 58.69 231 TRP A C 1
ATOM 1708 O O . TRP A 1 231 ? 1.316 22.391 -36.935 1.00 58.69 231 TRP A O 1
ATOM 1718 N N . ASN A 1 232 ? 0.539 24.166 -38.069 1.00 65.44 232 ASN A N 1
ATOM 1719 C CA . ASN A 1 232 ? 0.833 23.629 -39.385 1.00 65.44 232 ASN A CA 1
ATOM 1720 C C . ASN A 1 232 ? 1.880 24.503 -40.072 1.00 65.44 232 ASN A C 1
ATOM 1722 O O . ASN A 1 232 ? 1.731 25.718 -40.185 1.00 65.44 232 ASN A O 1
ATOM 1726 N N . THR A 1 233 ? 2.880 23.787 -40.587 1.00 57.91 233 THR A N 1
ATOM 1727 C CA . THR A 1 233 ? 3.754 24.102 -41.720 1.00 57.91 233 THR A CA 1
ATOM 1728 C C . THR A 1 233 ? 4.791 25.201 -41.530 1.00 57.91 233 THR A C 1
ATOM 1730 O O . THR A 1 233 ? 4.536 26.376 -41.778 1.00 57.91 233 THR A O 1
ATOM 1733 N N . VAL A 1 234 ? 6.027 24.766 -41.281 1.00 54.88 234 VAL A N 1
ATOM 1734 C CA . VAL A 1 234 ? 7.156 25.305 -42.042 1.00 54.88 234 VAL A CA 1
ATOM 1735 C C . VAL A 1 234 ? 7.788 24.137 -42.790 1.00 54.88 234 VAL A C 1
ATOM 1737 O O . VAL A 1 234 ? 8.012 23.077 -42.205 1.00 54.88 234 VAL A O 1
ATOM 1740 N N . ALA A 1 235 ? 7.896 24.338 -44.099 1.00 58.94 235 ALA A N 1
ATOM 1741 C CA . ALA A 1 235 ? 8.371 23.413 -45.117 1.00 58.94 235 ALA A CA 1
ATOM 1742 C C . ALA A 1 235 ? 9.881 23.155 -45.033 1.00 58.94 235 ALA A C 1
ATOM 1744 O O . ALA A 1 235 ? 10.588 24.004 -44.444 1.00 58.94 235 ALA A O 1
#

pLDDT: mean 74.55, std 14.8, range [43.72, 94.06]